Protein AF-A0A9W9DKP2-F1 (afdb_monomer_lite)

Organism: NCBI:txid40482

Secondary structure (DSSP, 8-state):
---------S-S-THHHHHHHHHHHHHHHHHTTS-S---------PPPS-HHHHHHHHHHHHSPP-GGG-SEEEEEEEETTTEEEEEEES-HHHHHHHHHHH-TTS-EEEEEEEEETTHHHHHHHHHHHHHHHSSB---PBPTTS-B-TTEEE--S-HHHHHHHHHHHHHHHHHHHHHHHHHHHHHHHHHHHHTTSTTTTS--------

Foldseek 3Di:
DDDPPPPDDPPDPCVVVLVVVVCVLVVLLVVVPPDDDDDDDDDDDDPDPPPPLVVQLCCLLPDDDDPLQAKWKWWWKDFPDFKIFIATDNDPVVVVVCCVPQAVPGDIGTDDIDIARGRVSLRSNLLSSLCSNFPDQDQDQGPSRDGRSRMTGHDDDPVVVSVVSVVSSVSSRVSSCVSVVVVVVVVVVVVVVVVVVVPPDDDDDDDDD

pLDDT: mean 74.97, std 25.0, range [29.28, 98.44]

Structure (mmCIF, N/CA/C/O backbone):
data_AF-A0A9W9DKP2-F1
#
_entry.id   AF-A0A9W9DKP2-F1
#
loop_
_atom_site.group_PDB
_atom_site.id
_atom_site.type_symbol
_atom_site.label_atom_id
_atom_site.label_alt_id
_atom_site.label_comp_id
_atom_site.label_asym_id
_atom_site.label_entity_id
_atom_site.label_seq_id
_atom_site.pdbx_PDB_ins_code
_atom_site.Cartn_x
_atom_site.Cartn_y
_atom_site.Cartn_z
_atom_site.occupancy
_atom_site.B_iso_or_equiv
_atom_site.auth_seq_id
_atom_site.auth_comp_id
_atom_site.auth_asym_id
_atom_site.auth_atom_id
_atom_site.pdbx_PDB_model_num
ATOM 1 N N . MET A 1 1 ? -18.683 9.069 -10.419 1.00 39.22 1 MET A N 1
ATOM 2 C CA . MET A 1 1 ? -17.492 9.061 -9.538 1.00 39.22 1 MET A CA 1
ATOM 3 C C . MET A 1 1 ? -16.370 9.808 -10.235 1.00 39.22 1 MET A C 1
ATOM 5 O O . MET A 1 1 ? -15.633 9.227 -11.021 1.00 39.22 1 MET A O 1
ATOM 9 N N . THR A 1 2 ? -16.291 11.110 -9.998 1.00 32.59 2 THR A N 1
ATOM 10 C CA . THR A 1 2 ? -15.176 11.971 -10.393 1.00 32.59 2 THR A CA 1
ATOM 11 C C . THR A 1 2 ? -13.981 11.635 -9.501 1.00 32.59 2 THR A C 1
ATOM 13 O O . THR A 1 2 ? -14.022 11.859 -8.296 1.00 32.59 2 THR A O 1
ATOM 16 N N . MET A 1 3 ? -12.932 11.027 -10.062 1.00 33.50 3 MET A N 1
ATOM 17 C CA . MET A 1 3 ? -11.659 10.900 -9.349 1.00 33.50 3 MET A CA 1
ATOM 18 C C . MET A 1 3 ? -11.011 12.283 -9.296 1.00 33.50 3 MET A C 1
ATOM 20 O O . MET A 1 3 ? -10.675 12.840 -10.342 1.00 33.50 3 MET A O 1
ATOM 24 N N . LEU A 1 4 ? -10.849 12.832 -8.090 1.00 33.28 4 LEU A N 1
ATOM 25 C CA . LEU A 1 4 ? -10.026 14.016 -7.863 1.00 33.28 4 LEU A CA 1
ATOM 26 C C . LEU A 1 4 ? -8.603 13.709 -8.356 1.00 33.28 4 LEU A C 1
ATOM 28 O O . LEU A 1 4 ? -7.931 12.817 -7.837 1.00 33.28 4 LEU A O 1
ATOM 32 N N . LYS A 1 5 ? -8.147 14.426 -9.386 1.00 29.28 5 LYS A N 1
ATOM 33 C CA . LYS A 1 5 ? -6.750 14.394 -9.826 1.00 29.28 5 LYS A CA 1
ATOM 34 C C . LYS A 1 5 ? -5.928 15.223 -8.840 1.00 29.28 5 LYS A C 1
ATOM 36 O O . LYS A 1 5 ? -5.832 16.435 -8.988 1.00 29.28 5 LYS A O 1
ATOM 41 N N . ALA A 1 6 ? -5.340 14.577 -7.839 1.00 34.59 6 ALA A N 1
ATOM 42 C CA . ALA A 1 6 ? -4.281 15.191 -7.048 1.00 34.59 6 ALA A CA 1
ATOM 43 C C . ALA A 1 6 ? -2.975 15.137 -7.858 1.00 34.59 6 ALA A C 1
ATOM 45 O O . ALA A 1 6 ? -2.250 14.143 -7.836 1.00 34.59 6 ALA A O 1
ATOM 46 N N . SER A 1 7 ? -2.699 16.191 -8.625 1.00 30.80 7 SER A N 1
ATOM 47 C CA . SER A 1 7 ? -1.369 16.426 -9.188 1.00 30.80 7 SER A CA 1
ATOM 48 C C . SER A 1 7 ? -0.515 17.083 -8.109 1.00 30.80 7 SER A C 1
ATOM 50 O O . SER A 1 7 ? -0.602 18.288 -7.896 1.00 30.80 7 SER A O 1
ATOM 52 N N . ILE A 1 8 ? 0.285 16.292 -7.395 1.00 41.44 8 ILE A N 1
ATOM 53 C CA . ILE A 1 8 ? 1.296 16.828 -6.478 1.00 41.44 8 ILE A CA 1
ATOM 54 C C . ILE A 1 8 ? 2.501 17.240 -7.329 1.00 41.44 8 ILE A C 1
ATOM 56 O O . ILE A 1 8 ? 3.205 16.390 -7.874 1.00 41.44 8 ILE A O 1
ATOM 60 N N . PHE A 1 9 ? 2.714 18.549 -7.470 1.00 32.16 9 PHE A N 1
ATOM 61 C CA . PHE A 1 9 ? 3.951 19.103 -8.014 1.00 32.16 9 PHE A CA 1
ATOM 62 C C . PHE A 1 9 ? 5.085 18.895 -6.997 1.00 32.16 9 PHE A C 1
ATOM 64 O O . PHE A 1 9 ? 4.998 19.337 -5.851 1.00 32.16 9 PHE A O 1
ATOM 71 N N . PHE A 1 10 ? 6.157 18.220 -7.417 1.00 40.62 10 PHE A N 1
ATOM 72 C CA . PHE A 1 10 ? 7.390 18.049 -6.643 1.00 40.62 10 PHE A CA 1
ATOM 73 C C . PHE A 1 10 ? 8.177 19.371 -6.617 1.00 40.62 10 PHE A C 1
ATOM 75 O O . PHE A 1 10 ? 9.111 19.565 -7.387 1.00 40.62 10 PHE A O 1
ATOM 82 N N . GLY A 1 11 ? 7.765 20.300 -5.752 1.00 31.81 11 GLY A N 1
ATOM 83 C CA . GLY A 1 11 ? 8.461 21.571 -5.497 1.00 31.81 11 GLY A CA 1
ATOM 84 C C . GLY A 1 11 ? 8.761 21.837 -4.018 1.00 31.81 11 GLY A C 1
ATOM 85 O O . GLY A 1 11 ? 9.229 22.915 -3.670 1.00 31.81 11 GLY A O 1
ATOM 86 N N . ILE A 1 12 ? 8.490 20.879 -3.127 1.00 35.12 12 ILE A N 1
ATOM 87 C CA . ILE A 1 12 ? 8.739 21.031 -1.690 1.00 35.12 12 ILE A CA 1
ATOM 88 C C . ILE A 1 12 ? 10.140 20.497 -1.383 1.00 35.12 12 ILE A C 1
ATOM 90 O O . ILE A 1 12 ? 10.454 19.353 -1.712 1.00 35.12 12 ILE A O 1
ATOM 94 N N . ARG A 1 13 ? 10.984 21.312 -0.732 1.00 36.78 13 ARG A N 1
ATOM 95 C CA . ARG A 1 13 ? 12.251 20.873 -0.122 1.00 36.78 13 ARG A CA 1
ATOM 96 C C . ARG A 1 13 ? 11.954 19.731 0.860 1.00 36.78 13 ARG A C 1
ATOM 98 O O . ARG A 1 13 ? 11.570 19.963 1.999 1.00 36.78 13 ARG A O 1
ATOM 105 N N . VAL A 1 14 ? 12.153 18.494 0.410 1.00 44.62 14 VAL A N 1
ATOM 106 C CA . VAL A 1 14 ? 11.835 17.257 1.149 1.00 44.62 14 VAL A CA 1
ATOM 107 C C . VAL A 1 14 ? 12.709 17.088 2.410 1.00 44.62 14 VAL A C 1
ATOM 109 O O . VAL A 1 14 ? 12.380 16.319 3.307 1.00 44.62 14 VAL A O 1
ATOM 112 N N . ASN A 1 15 ? 13.795 17.858 2.540 1.00 36.78 15 ASN A N 1
ATOM 113 C CA . ASN A 1 15 ? 14.775 17.686 3.614 1.00 36.78 15 ASN A CA 1
ATOM 114 C C . ASN A 1 15 ? 14.274 18.047 5.028 1.00 36.78 15 ASN A C 1
ATOM 116 O O . ASN A 1 15 ? 14.816 17.498 5.980 1.00 36.78 15 ASN A O 1
ATOM 120 N N . SER A 1 16 ? 13.247 18.893 5.211 1.00 36.78 16 SER A N 1
ATOM 121 C CA . SER A 1 16 ? 12.759 19.229 6.569 1.00 36.78 16 SER A CA 1
ATOM 122 C C . SER A 1 16 ? 11.639 18.318 7.093 1.00 36.78 16 SER A C 1
ATOM 124 O O . SER A 1 16 ? 11.377 18.319 8.291 1.00 36.78 16 SER A O 1
ATOM 126 N N . MET A 1 17 ? 11.009 17.501 6.235 1.00 35.53 17 MET A N 1
ATOM 127 C CA . MET A 1 17 ? 9.952 16.551 6.636 1.00 35.53 17 MET A CA 1
ATOM 128 C C . MET A 1 17 ? 10.431 15.097 6.753 1.00 35.53 17 MET A C 1
ATOM 130 O O . MET A 1 17 ? 9.738 14.269 7.343 1.00 35.53 17 MET A O 1
ATOM 134 N N . LEU A 1 18 ? 11.622 14.771 6.241 1.00 40.97 18 LEU A N 1
ATOM 135 C CA . LEU A 1 18 ? 12.182 13.417 6.327 1.00 40.97 18 LEU A CA 1
ATOM 136 C C . LEU A 1 18 ? 12.790 13.093 7.694 1.00 40.97 18 LEU A C 1
ATOM 138 O O . LEU A 1 18 ? 12.712 11.940 8.103 1.00 40.97 18 LEU A O 1
ATOM 142 N N . ALA A 1 19 ? 13.343 14.073 8.418 1.00 38.34 19 ALA A N 1
ATOM 143 C CA . ALA A 1 19 ? 13.879 13.832 9.761 1.00 38.34 19 ALA A CA 1
ATOM 144 C C . ALA A 1 19 ? 12.776 13.396 10.751 1.00 38.34 19 ALA A C 1
ATOM 146 O O . ALA A 1 19 ? 12.931 12.333 11.348 1.00 38.34 19 ALA A O 1
ATOM 147 N N . PRO A 1 20 ? 11.604 14.067 10.820 1.00 41.62 20 PRO A N 1
ATOM 148 C CA . PRO A 1 20 ? 10.503 13.608 11.657 1.00 41.62 20 PRO A CA 1
ATOM 149 C C . PRO A 1 20 ? 9.918 12.271 11.217 1.00 41.62 20 PRO A C 1
ATOM 151 O O . PRO A 1 20 ? 9.491 11.532 12.077 1.00 41.62 20 PRO A O 1
ATOM 154 N N . LEU A 1 21 ? 9.881 11.921 9.924 1.00 42.66 21 LEU A N 1
ATOM 155 C CA . LEU A 1 21 ? 9.337 10.629 9.470 1.00 42.66 21 LEU A CA 1
ATOM 156 C C . LEU A 1 21 ? 10.315 9.466 9.650 1.00 42.66 21 LEU A C 1
ATOM 158 O O . LEU A 1 21 ? 9.875 8.347 9.904 1.00 42.66 21 LEU A O 1
ATOM 162 N N . ASN A 1 22 ? 11.620 9.719 9.552 1.00 49.84 22 ASN A N 1
ATOM 163 C CA . ASN A 1 22 ? 12.641 8.737 9.884 1.00 49.84 22 ASN A CA 1
ATOM 164 C C . ASN A 1 22 ? 12.663 8.500 11.396 1.00 49.84 22 ASN A C 1
ATOM 166 O O . ASN A 1 22 ? 12.595 7.351 11.819 1.00 49.84 22 ASN A O 1
ATOM 170 N N . ASP A 1 23 ? 12.622 9.570 12.195 1.00 49.19 23 ASP A N 1
ATOM 171 C CA . ASP A 1 23 ? 12.462 9.471 13.642 1.00 49.19 23 ASP A CA 1
ATOM 172 C C . ASP A 1 23 ? 11.092 8.928 14.020 1.00 49.19 23 ASP A C 1
ATOM 174 O O . ASP A 1 23 ? 11.029 8.180 14.964 1.00 49.19 23 ASP A O 1
ATOM 178 N N . TYR A 1 24 ? 10.007 9.179 13.289 1.00 48.03 24 TYR A N 1
ATOM 179 C CA . TYR A 1 24 ? 8.671 8.648 13.588 1.00 48.03 24 TYR A CA 1
ATOM 180 C C . TYR A 1 24 ? 8.501 7.200 13.136 1.00 48.03 24 TYR A C 1
ATOM 182 O O . TYR A 1 24 ? 7.820 6.450 13.814 1.00 48.03 24 TYR A O 1
ATOM 190 N N . CYS A 1 25 ? 9.142 6.748 12.056 1.00 47.09 25 CYS A N 1
ATOM 191 C CA . CYS A 1 25 ? 9.196 5.323 11.726 1.00 47.09 25 CYS A CA 1
ATOM 192 C C . CYS A 1 25 ? 10.119 4.590 12.701 1.00 47.09 25 CYS A C 1
ATOM 194 O O . CYS A 1 25 ? 9.723 3.564 13.236 1.00 47.09 25 CYS A O 1
ATOM 196 N N . HIS A 1 26 ? 11.304 5.129 13.010 1.00 51.62 26 HIS A N 1
ATOM 197 C CA . HIS A 1 26 ? 12.176 4.568 14.046 1.00 51.62 26 HIS A CA 1
ATOM 198 C C . HIS A 1 26 ? 11.552 4.645 15.443 1.00 51.62 26 HIS A C 1
ATOM 200 O O . HIS A 1 26 ? 11.755 3.731 16.238 1.00 51.62 26 HIS A O 1
ATOM 206 N N . HIS A 1 27 ? 10.791 5.695 15.747 1.00 52.69 27 HIS A N 1
ATOM 207 C CA . HIS A 1 27 ? 10.104 5.883 17.014 1.00 52.69 27 HIS A CA 1
ATOM 208 C C . HIS A 1 27 ? 8.876 4.997 17.044 1.00 52.69 27 HIS A C 1
ATOM 210 O O . HIS A 1 27 ? 8.885 4.152 17.894 1.00 52.69 27 HIS A O 1
ATOM 216 N N . LEU A 1 28 ? 7.928 4.990 16.103 1.00 46.69 28 LEU A N 1
ATOM 217 C CA . LEU A 1 28 ? 6.816 4.018 16.087 1.00 46.69 28 LEU A CA 1
ATOM 218 C C . LEU A 1 28 ? 7.280 2.552 16.113 1.00 46.69 28 LEU A C 1
ATOM 220 O O . LEU A 1 28 ? 6.686 1.739 16.827 1.00 46.69 28 LEU A O 1
ATOM 224 N N . LEU A 1 29 ? 8.371 2.217 15.413 1.00 47.44 29 LEU A N 1
ATOM 225 C CA . LEU A 1 29 ? 9.026 0.918 15.572 1.00 47.44 29 LEU A CA 1
ATOM 226 C C . LEU A 1 29 ? 9.484 0.729 17.028 1.00 47.44 29 LEU A C 1
ATOM 228 O O . LEU A 1 29 ? 9.192 -0.301 17.617 1.00 47.44 29 LEU A O 1
ATOM 232 N N . LYS A 1 30 ? 10.107 1.720 17.669 1.00 41.75 30 LYS A N 1
ATOM 233 C CA . LYS A 1 30 ? 10.504 1.675 19.091 1.00 41.75 30 LYS A CA 1
ATOM 234 C C . LYS A 1 30 ? 9.367 1.841 20.127 1.00 41.75 30 LYS A C 1
ATOM 236 O O . LYS A 1 30 ? 9.485 1.271 21.197 1.00 41.75 30 LYS A O 1
ATOM 241 N N . THR A 1 31 ? 8.290 2.587 19.884 1.00 38.53 31 THR A N 1
ATOM 242 C CA . THR A 1 31 ? 7.255 2.976 20.867 1.00 38.53 31 THR A CA 1
ATOM 243 C C . THR A 1 31 ? 6.141 1.939 20.945 1.00 38.53 31 THR A C 1
ATOM 245 O O . THR A 1 31 ? 5.483 1.828 21.975 1.00 38.53 31 THR A O 1
ATOM 248 N N . SER A 1 32 ? 5.992 1.089 19.920 1.00 38.19 32 SER A N 1
ATOM 249 C CA . SER A 1 32 ? 5.212 -0.156 20.027 1.00 38.19 32 SER A CA 1
ATOM 250 C C . SER A 1 32 ? 5.760 -1.130 21.092 1.00 38.19 32 SER A C 1
ATOM 252 O O . SER A 1 32 ? 5.096 -2.109 21.421 1.00 38.19 32 SER A O 1
ATOM 254 N N . LEU A 1 33 ? 6.933 -0.844 21.682 1.00 45.06 33 LEU A N 1
ATOM 255 C CA . LEU A 1 33 ? 7.561 -1.608 22.767 1.00 45.06 33 LEU A CA 1
ATOM 256 C C . LEU A 1 33 ? 7.207 -1.125 24.182 1.00 45.06 33 LEU A C 1
ATOM 258 O O . LEU A 1 33 ? 7.757 -1.657 25.141 1.00 45.06 33 LEU A O 1
ATOM 262 N N . SER A 1 34 ? 6.344 -0.118 24.355 1.00 38.09 34 SER A N 1
ATOM 263 C CA . SER A 1 34 ? 6.199 0.546 25.666 1.00 38.09 34 SER A CA 1
ATOM 264 C C . SER A 1 34 ? 4.794 0.524 26.264 1.00 38.09 34 SER A C 1
ATOM 266 O O . SER A 1 34 ? 4.548 1.214 27.249 1.00 38.09 34 SER A O 1
ATOM 268 N N . THR A 1 35 ? 3.855 -0.255 25.726 1.00 39.25 35 THR A N 1
ATOM 269 C CA . THR A 1 35 ? 2.480 -0.272 26.252 1.00 39.25 35 THR A CA 1
ATOM 270 C C . THR A 1 35 ? 2.007 -1.673 26.599 1.00 39.25 35 THR A C 1
ATOM 272 O O . THR A 1 35 ? 1.037 -2.162 26.034 1.00 39.25 35 THR A O 1
ATOM 275 N N . THR A 1 36 ? 2.655 -2.329 27.564 1.00 38.38 36 THR A N 1
ATOM 276 C CA . THR A 1 36 ? 1.974 -3.321 28.413 1.00 38.38 36 THR A CA 1
ATOM 277 C C . THR A 1 36 ? 2.654 -3.409 29.787 1.00 38.38 36 THR A C 1
ATOM 279 O O . THR A 1 36 ? 3.815 -3.785 29.891 1.00 38.38 36 THR A O 1
ATOM 282 N N . THR A 1 37 ? 1.874 -3.060 30.819 1.00 38.62 37 THR A N 1
ATOM 283 C CA . THR A 1 37 ? 1.965 -3.444 32.245 1.00 38.62 37 THR A CA 1
ATOM 284 C C . THR A 1 37 ? 3.165 -3.004 33.095 1.00 38.62 37 THR A C 1
ATOM 286 O O . THR A 1 37 ? 4.264 -3.537 32.988 1.00 38.62 37 THR A O 1
ATOM 289 N N . LEU A 1 38 ? 2.876 -2.143 34.085 1.00 46.09 38 LEU A N 1
ATOM 290 C CA . LEU A 1 38 ? 3.536 -2.188 35.392 1.00 46.09 38 LEU A CA 1
ATOM 291 C C . LEU A 1 38 ? 3.397 -3.610 35.965 1.00 46.09 38 LEU A C 1
ATOM 293 O O . LEU A 1 38 ? 2.309 -4.001 36.379 1.00 46.09 38 LEU A O 1
ATOM 297 N N . SER A 1 39 ? 4.485 -4.371 36.010 1.00 42.88 39 SER A N 1
ATOM 298 C CA . SER A 1 39 ? 4.674 -5.440 36.991 1.00 42.88 39 SER A CA 1
ATOM 299 C C . SER A 1 39 ? 6.164 -5.747 37.104 1.00 42.88 39 SER A C 1
ATOM 301 O O . SER A 1 39 ? 6.854 -5.980 36.115 1.00 42.88 39 SER A O 1
ATOM 303 N N . SER A 1 40 ? 6.669 -5.648 38.324 1.00 50.75 40 SER A N 1
ATOM 304 C CA . SER A 1 40 ? 8.067 -5.773 38.712 1.00 50.75 40 SER A CA 1
ATOM 305 C C . SER A 1 40 ? 8.584 -7.206 38.557 1.00 50.75 40 SER A C 1
ATOM 307 O O . SER A 1 40 ? 8.195 -8.069 39.337 1.00 50.75 40 SER A O 1
ATOM 309 N N . ASN A 1 41 ? 9.494 -7.435 37.605 1.00 54.69 41 ASN A N 1
ATOM 310 C CA . ASN A 1 41 ? 10.541 -8.465 37.675 1.00 54.69 41 ASN A CA 1
ATOM 311 C C . ASN A 1 41 ? 11.651 -8.178 36.636 1.00 54.69 41 ASN A C 1
ATOM 313 O O . ASN A 1 41 ? 11.343 -8.063 35.449 1.00 54.69 41 ASN A O 1
ATOM 317 N N . PRO A 1 42 ? 12.937 -8.071 37.030 1.00 51.00 42 PRO A N 1
ATOM 318 C CA . PRO A 1 42 ? 14.041 -7.856 36.105 1.00 51.00 42 PRO A CA 1
ATOM 319 C C . PRO A 1 42 ? 14.604 -9.204 35.638 1.00 51.00 42 PRO A C 1
ATOM 321 O O . PRO A 1 42 ? 15.630 -9.674 36.120 1.00 51.00 42 PRO A O 1
ATOM 324 N N . SER A 1 43 ? 13.932 -9.837 34.681 1.00 45.88 43 SER A N 1
ATOM 325 C CA . SER A 1 43 ? 14.558 -10.848 33.826 1.00 45.88 43 SER A CA 1
ATOM 326 C C . SER A 1 43 ? 14.945 -10.188 32.506 1.00 45.88 43 SER A C 1
ATOM 328 O O . SER A 1 43 ? 14.118 -9.541 31.869 1.00 45.88 43 SER A O 1
ATOM 330 N N . SER A 1 44 ? 16.223 -10.322 32.158 1.00 48.34 44 SER A N 1
ATOM 331 C CA . SER A 1 44 ? 16.942 -9.744 31.021 1.00 48.34 44 SER A CA 1
ATOM 332 C C . SER A 1 44 ? 16.088 -9.464 29.773 1.00 48.34 44 SER A C 1
ATOM 334 O O . SER A 1 44 ? 15.368 -10.355 29.319 1.00 48.34 44 SER A O 1
ATOM 336 N N . PRO A 1 45 ? 16.204 -8.273 29.153 1.00 45.56 45 PRO A N 1
ATOM 337 C CA . PRO A 1 45 ? 15.433 -7.948 27.965 1.00 45.56 45 PRO A CA 1
ATOM 338 C C . PRO A 1 45 ? 15.968 -8.747 26.773 1.00 45.56 45 PRO A C 1
ATOM 340 O O . PRO A 1 45 ? 16.977 -8.393 26.163 1.00 45.56 45 PRO A O 1
ATOM 343 N N . SER A 1 46 ? 15.276 -9.830 26.417 1.00 50.00 46 SER A N 1
ATOM 344 C CA . SER A 1 46 ? 15.392 -10.420 25.087 1.00 50.00 46 SER A CA 1
ATOM 345 C C . SER A 1 46 ? 15.071 -9.331 24.067 1.00 50.00 46 SER A C 1
ATOM 347 O O . SER A 1 46 ? 13.989 -8.739 24.112 1.00 50.00 46 SER A O 1
ATOM 349 N N . SER A 1 47 ? 16.021 -9.029 23.184 1.00 47.44 47 SER A N 1
ATOM 350 C CA . SER A 1 47 ? 15.864 -8.018 22.141 1.00 47.44 47 SER A CA 1
ATOM 351 C C . SER A 1 47 ? 14.558 -8.251 21.372 1.00 47.44 47 SER A C 1
ATOM 353 O O . SER A 1 47 ? 14.245 -9.398 21.040 1.00 47.44 47 SER A O 1
ATOM 355 N N . PRO A 1 48 ? 13.774 -7.200 21.091 1.00 46.56 48 PRO A N 1
ATOM 356 C CA . PRO A 1 48 ? 12.456 -7.381 20.515 1.00 46.56 48 PRO A CA 1
ATOM 357 C C . PRO A 1 48 ? 12.525 -7.936 19.081 1.00 46.56 48 PRO A C 1
ATOM 359 O O . PRO A 1 48 ? 13.560 -7.796 18.424 1.00 46.56 48 PRO A O 1
ATOM 362 N N . PRO A 1 49 ? 11.423 -8.502 18.546 1.00 46.19 49 PRO A N 1
ATOM 363 C CA . PRO A 1 49 ? 11.359 -9.234 17.266 1.00 46.19 49 PRO A CA 1
ATOM 364 C C . PRO A 1 49 ? 11.619 -8.407 15.982 1.00 46.19 49 PRO A C 1
ATOM 366 O O . PRO A 1 49 ? 11.185 -8.778 14.893 1.00 46.19 49 PRO A O 1
ATOM 369 N N . GLN A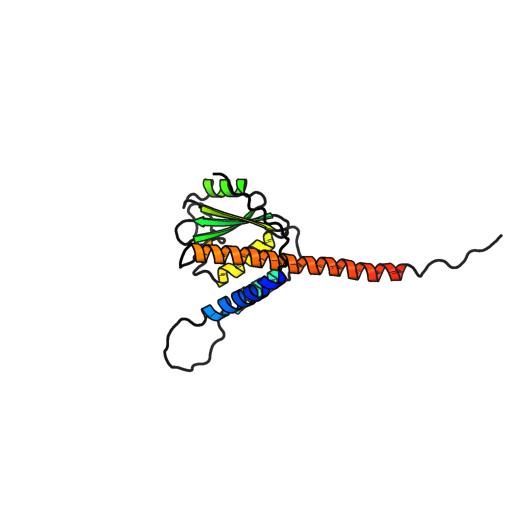 1 50 ? 12.312 -7.271 16.072 1.00 55.09 50 GLN A N 1
ATOM 370 C CA . GLN A 1 50 ? 12.439 -6.253 15.024 1.00 55.09 50 GLN A CA 1
ATOM 371 C C . GLN A 1 50 ? 13.492 -6.548 13.944 1.00 55.09 50 GLN A C 1
ATOM 373 O O . GLN A 1 50 ? 13.630 -5.768 13.001 1.00 55.09 50 GLN A O 1
ATOM 378 N N . SER A 1 51 ? 14.228 -7.661 14.023 1.00 68.44 51 SER A N 1
ATOM 379 C CA . SER A 1 51 ? 15.342 -7.917 13.100 1.00 68.44 51 SER A CA 1
ATOM 380 C C . SER A 1 51 ? 14.883 -8.198 11.662 1.00 68.44 51 SER A C 1
ATOM 382 O O . SER A 1 51 ? 15.458 -7.656 10.721 1.00 68.44 51 SER A O 1
ATOM 384 N N . HIS A 1 52 ? 13.823 -8.982 11.448 1.00 82.94 52 HIS A N 1
ATOM 385 C CA . HIS A 1 52 ? 13.523 -9.495 10.105 1.00 82.94 52 HIS A CA 1
ATOM 386 C C . HIS A 1 52 ? 12.926 -8.451 9.141 1.00 82.94 52 HIS A C 1
ATOM 388 O O . HIS A 1 52 ? 13.301 -8.411 7.970 1.00 82.94 52 HIS A O 1
ATOM 394 N N . LEU A 1 53 ? 12.028 -7.571 9.601 1.00 85.88 53 LEU A N 1
ATOM 395 C CA . LEU A 1 53 ? 11.445 -6.535 8.730 1.00 85.88 53 LEU A CA 1
ATOM 396 C C . LEU A 1 53 ? 12.482 -5.478 8.336 1.00 85.88 53 LEU A C 1
ATOM 398 O O . LEU A 1 53 ? 12.528 -5.063 7.178 1.00 85.88 53 LEU A O 1
ATOM 402 N N . TRP A 1 54 ? 13.359 -5.097 9.266 1.00 78.88 54 TRP A N 1
ATOM 403 C CA . TRP A 1 54 ? 14.458 -4.177 8.984 1.00 78.88 54 TRP A CA 1
ATOM 404 C C . TRP A 1 54 ? 15.500 -4.787 8.037 1.00 78.88 54 TRP A C 1
ATOM 406 O O . TRP A 1 54 ? 15.988 -4.115 7.124 1.00 78.88 54 TRP A O 1
ATOM 416 N N . LEU A 1 55 ? 15.815 -6.077 8.200 1.00 82.06 55 LEU A N 1
ATOM 417 C CA . LEU A 1 55 ? 16.652 -6.810 7.249 1.00 82.06 55 LEU A CA 1
ATOM 418 C C . LEU A 1 55 ? 16.002 -6.833 5.859 1.00 82.06 55 LEU A C 1
ATOM 420 O O . LEU A 1 55 ? 16.651 -6.461 4.882 1.00 82.06 55 LEU A O 1
ATOM 424 N N . ASN A 1 56 ? 14.707 -7.153 5.768 1.00 88.31 56 ASN A N 1
ATOM 425 C CA . ASN A 1 56 ? 13.963 -7.128 4.506 1.00 88.31 56 ASN A CA 1
ATOM 426 C C . ASN A 1 56 ? 13.987 -5.750 3.844 1.00 88.31 56 ASN A C 1
ATOM 428 O O . ASN A 1 56 ? 14.216 -5.656 2.638 1.00 88.31 56 ASN A O 1
ATOM 432 N N . TRP A 1 57 ? 13.786 -4.681 4.618 1.00 91.62 57 TRP A N 1
ATOM 433 C CA . TRP A 1 57 ? 13.875 -3.312 4.121 1.00 91.62 57 TRP A CA 1
ATOM 434 C C . TRP A 1 57 ? 15.241 -3.039 3.488 1.00 91.62 57 TRP A C 1
ATOM 436 O O . TRP A 1 57 ? 15.315 -2.632 2.328 1.00 91.62 57 TRP A O 1
ATOM 446 N N . ASN A 1 58 ? 16.324 -3.321 4.219 1.00 90.38 58 ASN A N 1
ATOM 447 C CA . ASN A 1 58 ? 17.687 -3.076 3.751 1.00 90.38 58 ASN A CA 1
ATOM 448 C C . ASN A 1 58 ? 18.039 -3.900 2.510 1.00 90.38 58 ASN A C 1
ATOM 450 O O . ASN A 1 58 ? 18.650 -3.376 1.579 1.00 90.38 58 ASN A O 1
ATOM 454 N N . VAL A 1 59 ? 17.612 -5.163 2.461 1.00 91.69 59 VAL A N 1
ATOM 455 C CA . VAL A 1 59 ? 17.787 -6.017 1.282 1.00 91.69 59 VAL A CA 1
ATOM 456 C C . VAL A 1 59 ? 17.060 -5.420 0.076 1.00 91.69 59 VAL A C 1
ATOM 458 O O . VAL A 1 59 ? 17.639 -5.307 -1.005 1.00 91.69 59 VAL A O 1
ATOM 461 N N . ILE A 1 60 ? 15.807 -4.989 0.245 1.00 92.44 60 ILE A N 1
ATOM 462 C CA . ILE A 1 60 ? 15.009 -4.444 -0.857 1.00 92.44 60 ILE A CA 1
ATOM 463 C C . ILE A 1 60 ? 15.554 -3.092 -1.324 1.00 92.44 60 ILE A C 1
ATOM 465 O O . ILE A 1 60 ? 15.662 -2.890 -2.528 1.00 92.44 60 ILE A O 1
ATOM 469 N N . ILE A 1 61 ? 15.896 -2.160 -0.430 1.00 93.12 61 ILE A N 1
ATOM 470 C CA . ILE A 1 61 ? 16.329 -0.810 -0.831 1.00 93.12 61 ILE A CA 1
ATOM 471 C C . ILE A 1 61 ? 17.723 -0.812 -1.475 1.00 93.12 61 ILE A C 1
ATOM 473 O O . ILE A 1 61 ? 17.976 -0.018 -2.376 1.00 93.12 61 ILE A O 1
ATOM 477 N N . ARG A 1 62 ? 18.617 -1.726 -1.074 1.00 91.88 62 ARG A N 1
ATOM 478 C CA . ARG A 1 62 ? 19.996 -1.786 -1.593 1.00 91.88 62 ARG A CA 1
ATOM 479 C C . ARG A 1 62 ? 20.145 -2.601 -2.874 1.00 91.88 62 ARG A C 1
ATOM 481 O O . ARG A 1 62 ? 21.137 -2.438 -3.575 1.00 91.88 62 ARG A O 1
ATOM 488 N N . ARG A 1 63 ? 19.181 -3.468 -3.205 1.00 92.62 63 ARG A N 1
ATOM 489 C CA . ARG A 1 63 ? 19.226 -4.279 -4.433 1.00 92.62 63 ARG A CA 1
ATOM 490 C C . ARG A 1 63 ? 19.387 -3.377 -5.675 1.00 92.62 63 ARG A C 1
ATOM 492 O O . ARG A 1 63 ? 18.711 -2.348 -5.740 1.00 92.62 63 ARG A O 1
ATOM 499 N N . PRO A 1 64 ? 20.165 -3.753 -6.702 1.00 93.19 64 PRO A N 1
ATOM 500 C CA . PRO A 1 64 ? 20.166 -3.040 -7.981 1.00 93.19 64 PRO A CA 1
ATOM 501 C C . PRO A 1 64 ? 18.759 -2.929 -8.581 1.00 93.19 64 PRO A C 1
ATOM 503 O O . PRO A 1 64 ? 17.906 -3.793 -8.337 1.00 93.19 64 PRO A O 1
ATOM 506 N N . LEU A 1 65 ? 18.489 -1.857 -9.331 1.00 92.38 65 LEU A N 1
ATOM 507 C CA . LEU A 1 65 ? 17.230 -1.723 -10.067 1.00 92.38 65 LEU A CA 1
ATOM 508 C C . LEU A 1 65 ? 17.127 -2.813 -11.135 1.00 92.38 65 LEU A C 1
ATOM 510 O O . LEU A 1 65 ? 18.118 -3.232 -11.722 1.00 92.38 65 LEU A O 1
ATOM 514 N N . SER A 1 66 ? 15.905 -3.277 -11.370 1.00 92.88 66 SER A N 1
ATOM 515 C CA . SER A 1 66 ? 15.586 -4.244 -12.422 1.00 92.88 66 SER A CA 1
ATOM 516 C C . SER A 1 66 ? 14.508 -3.679 -13.339 1.00 92.88 66 SER A C 1
ATOM 518 O O . SER A 1 66 ? 13.794 -2.758 -12.945 1.00 92.88 66 SER A O 1
ATOM 520 N N . SER A 1 67 ? 14.318 -4.267 -14.521 1.00 91.75 67 SER A N 1
ATOM 521 C CA . SER A 1 67 ? 13.232 -3.890 -15.444 1.00 91.75 67 SER A CA 1
ATOM 522 C C . SER A 1 67 ? 11.837 -3.958 -14.802 1.00 91.75 67 SER A C 1
ATOM 524 O O . SER A 1 67 ? 10.937 -3.207 -15.173 1.00 91.75 67 SER A O 1
ATOM 526 N N . ALA A 1 68 ? 11.657 -4.809 -13.785 1.00 91.94 68 ALA A N 1
ATOM 527 C CA . ALA A 1 68 ? 10.423 -4.899 -13.008 1.00 91.94 68 ALA A CA 1
ATOM 528 C C . ALA A 1 68 ? 10.141 -3.652 -12.145 1.00 91.94 68 ALA A C 1
ATOM 530 O O . ALA A 1 68 ? 8.989 -3.411 -11.784 1.00 91.94 68 ALA A O 1
ATOM 531 N N . ASP A 1 69 ? 11.164 -2.856 -11.823 1.00 94.31 69 ASP A N 1
ATOM 532 C CA . ASP A 1 69 ? 11.079 -1.661 -10.976 1.00 94.31 69 ASP A CA 1
ATOM 533 C C . ASP A 1 69 ? 10.732 -0.394 -11.772 1.00 94.31 69 ASP A C 1
ATOM 535 O O . ASP A 1 69 ? 11.100 0.7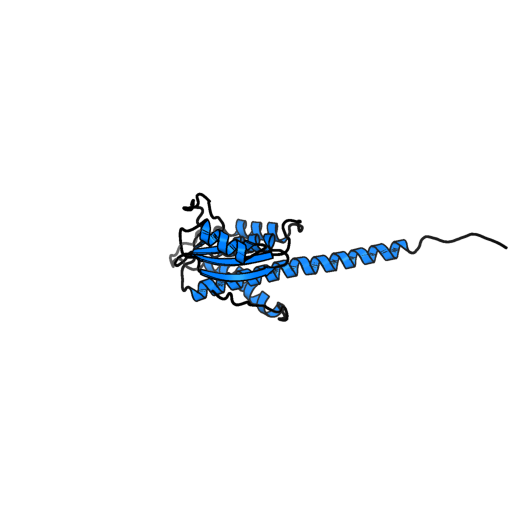00 -11.370 1.00 94.31 69 ASP A O 1
ATOM 539 N N . GLY A 1 70 ? 10.026 -0.531 -12.897 1.00 94.81 70 GLY A N 1
ATOM 540 C CA . GLY A 1 70 ? 9.612 0.596 -13.727 1.00 94.81 70 GLY A CA 1
ATOM 541 C C . GLY A 1 70 ? 8.531 1.489 -13.103 1.00 94.81 70 GLY A C 1
ATOM 542 O O . GLY A 1 70 ? 7.985 1.230 -12.022 1.00 94.81 70 GLY A O 1
ATOM 543 N N . SER A 1 71 ? 8.188 2.549 -13.840 1.00 97.56 71 SER A N 1
ATOM 544 C CA . SER A 1 71 ? 7.230 3.552 -13.374 1.00 97.56 71 SER A CA 1
ATOM 545 C C . SER A 1 71 ? 5.804 3.014 -13.259 1.00 97.56 71 SER A C 1
ATOM 547 O O . SER A 1 71 ? 5.369 2.130 -13.998 1.00 97.56 71 SER A O 1
ATOM 549 N N . GLY A 1 72 ? 5.036 3.595 -12.344 1.00 97.62 72 GLY A N 1
ATOM 550 C CA . GLY A 1 72 ? 3.644 3.226 -12.137 1.00 97.62 72 GLY A CA 1
ATOM 551 C C . GLY A 1 72 ? 3.010 3.991 -10.987 1.00 97.62 72 GLY A C 1
ATOM 552 O O . GLY A 1 72 ? 3.489 5.048 -10.582 1.00 97.62 72 GLY A O 1
ATOM 553 N N . TRP A 1 73 ? 1.912 3.446 -10.480 1.00 98.44 73 TRP A N 1
ATOM 554 C CA . TRP A 1 73 ? 1.117 4.020 -9.404 1.00 98.44 73 TRP A CA 1
ATOM 555 C C . TRP A 1 73 ? 1.078 3.076 -8.211 1.00 98.44 73 TRP A C 1
ATOM 557 O O . TRP A 1 73 ? 0.832 1.883 -8.396 1.00 98.44 73 TRP A O 1
ATOM 567 N N . ILE A 1 74 ? 1.241 3.620 -7.008 1.00 98.44 74 ILE A N 1
ATOM 568 C CA . ILE A 1 74 ? 0.852 2.976 -5.753 1.00 98.44 74 ILE A CA 1
ATOM 569 C C . ILE A 1 74 ? -0.548 3.457 -5.418 1.00 98.44 74 ILE A C 1
ATOM 571 O O . ILE A 1 74 ? -0.763 4.656 -5.293 1.00 98.44 74 ILE A O 1
ATOM 575 N N . TYR A 1 75 ? -1.506 2.549 -5.299 1.00 98.25 75 TYR A N 1
ATOM 576 C CA . TYR A 1 75 ? -2.873 2.888 -4.927 1.00 98.25 75 TYR A CA 1
ATOM 577 C C . TYR A 1 75 ? -3.215 2.317 -3.562 1.00 98.25 75 TYR A C 1
ATOM 579 O O . TYR A 1 75 ? -2.680 1.284 -3.151 1.00 98.25 75 TYR A O 1
ATOM 587 N N . VAL A 1 76 ? -4.161 2.972 -2.899 1.00 98.25 76 VAL A N 1
ATOM 588 C CA . VAL A 1 76 ? -4.725 2.512 -1.639 1.00 98.25 76 VAL A CA 1
ATOM 589 C C . VAL A 1 76 ? -6.241 2.658 -1.648 1.00 98.25 76 VAL A C 1
ATOM 591 O O . VAL A 1 76 ? -6.800 3.665 -2.093 1.00 98.25 76 VAL A O 1
ATOM 594 N N . PHE A 1 77 ? -6.915 1.625 -1.159 1.00 97.25 77 PHE A N 1
ATOM 595 C CA . PHE A 1 77 ? -8.342 1.656 -0.874 1.00 97.25 77 PHE A CA 1
ATOM 596 C C . PHE A 1 77 ? -8.623 0.946 0.446 1.00 97.25 77 PHE A C 1
ATOM 598 O O . PHE A 1 77 ? -7.830 0.113 0.890 1.00 97.25 77 PHE A O 1
ATOM 605 N N . ARG A 1 78 ? -9.776 1.236 1.046 1.00 95.75 78 ARG A N 1
ATOM 606 C CA . ARG A 1 78 ? -10.285 0.474 2.189 1.00 95.75 78 ARG A CA 1
ATOM 607 C C . ARG A 1 78 ? -11.462 -0.407 1.808 1.00 95.75 78 ARG A C 1
ATOM 609 O O . ARG A 1 78 ? -12.264 -0.051 0.94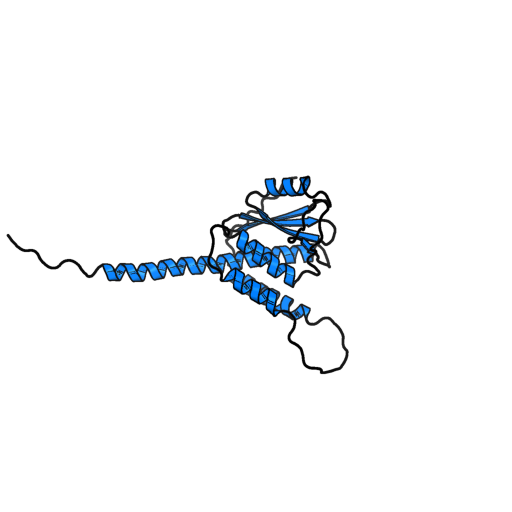3 1.00 95.75 78 ARG A O 1
ATOM 616 N N . GLU A 1 79 ? -11.555 -1.544 2.477 1.00 92.38 79 GLU A N 1
ATOM 617 C CA . GLU A 1 79 ? -12.692 -2.454 2.437 1.00 92.38 79 GLU A CA 1
ATOM 618 C C . GLU A 1 79 ? -13.189 -2.681 3.878 1.00 92.38 79 GLU A C 1
ATOM 620 O O . GLU A 1 79 ? -12.427 -2.985 4.795 1.00 92.38 79 GLU A O 1
ATOM 625 N N . GLY A 1 80 ? -14.478 -2.455 4.122 1.00 89.19 80 GLY A N 1
ATOM 626 C CA . GLY A 1 80 ? -15.023 -2.500 5.482 1.00 89.19 80 GLY A CA 1
ATOM 627 C C . GLY A 1 80 ? -14.471 -1.404 6.409 1.00 89.19 80 GLY A C 1
ATOM 628 O O . GLY A 1 80 ? -14.206 -0.271 5.990 1.00 89.19 80 GLY A O 1
ATOM 629 N N . ARG A 1 81 ? -14.381 -1.720 7.709 1.00 88.62 81 ARG A N 1
ATOM 630 C CA . ARG A 1 81 ? -14.074 -0.732 8.759 1.00 88.62 81 ARG A CA 1
ATOM 631 C C . ARG A 1 81 ? -12.577 -0.537 9.005 1.00 88.62 81 ARG A C 1
ATOM 633 O O . ARG A 1 81 ? -12.178 0.583 9.295 1.00 88.62 81 ARG A O 1
ATOM 640 N N . PHE A 1 82 ? -11.788 -1.602 8.886 1.00 93.81 82 PHE A N 1
ATOM 641 C CA . PHE A 1 82 ? -10.410 -1.649 9.390 1.00 93.81 82 PHE A CA 1
ATOM 642 C C . PHE A 1 82 ? -9.409 -2.267 8.411 1.00 93.81 82 PHE A C 1
ATOM 644 O O . PHE A 1 82 ? -8.241 -2.409 8.756 1.00 93.81 82 PHE A O 1
ATOM 651 N N . VAL A 1 83 ? -9.847 -2.667 7.213 1.00 96.06 83 VAL A N 1
ATOM 652 C CA . VAL A 1 83 ? -8.983 -3.348 6.248 1.00 96.06 83 VAL A CA 1
ATOM 653 C C . VAL A 1 83 ? -8.613 -2.390 5.132 1.00 96.06 83 VAL A C 1
ATOM 655 O O . VAL A 1 83 ? -9.464 -1.868 4.410 1.00 96.06 83 VAL A O 1
ATOM 658 N N . TYR A 1 84 ? -7.315 -2.194 4.977 1.00 97.38 84 TYR A N 1
ATOM 659 C CA . TYR A 1 84 ? -6.726 -1.362 3.950 1.00 97.38 84 TYR A CA 1
ATOM 660 C C . TYR A 1 84 ? -5.937 -2.235 2.999 1.00 97.38 84 TYR A C 1
ATOM 662 O O . TYR A 1 84 ? -5.252 -3.177 3.399 1.00 97.38 84 TYR A O 1
ATOM 670 N N . LYS A 1 85 ? -6.030 -1.916 1.716 1.00 96.75 85 LYS A N 1
ATOM 671 C CA . LYS A 1 85 ? -5.260 -2.575 0.681 1.00 96.75 85 LYS A CA 1
ATOM 672 C C . LYS A 1 85 ? -4.343 -1.565 0.024 1.00 96.75 85 LYS A C 1
ATOM 674 O O . LYS A 1 85 ? -4.815 -0.533 -0.446 1.00 96.75 85 LYS A O 1
ATOM 679 N N . VAL A 1 86 ? -3.066 -1.916 -0.080 1.00 98.12 86 VAL A N 1
ATOM 680 C CA . VAL A 1 86 ? -2.076 -1.143 -0.829 1.00 98.12 86 VAL A CA 1
ATOM 681 C C . VAL A 1 86 ? -1.472 -2.019 -1.909 1.00 98.12 86 VAL A C 1
ATOM 683 O O . VAL A 1 86 ? -1.010 -3.124 -1.628 1.00 98.12 86 VAL A O 1
ATOM 686 N N . GLY A 1 87 ? -1.466 -1.538 -3.146 1.00 97.88 87 GLY A N 1
ATOM 687 C CA . GLY A 1 87 ? -0.852 -2.266 -4.250 1.00 97.88 87 GLY A CA 1
ATOM 688 C C . GLY A 1 87 ? -0.387 -1.348 -5.364 1.00 97.88 87 GLY A C 1
ATOM 689 O O . GLY A 1 87 ? -0.517 -0.126 -5.279 1.00 97.88 87 GLY A O 1
ATOM 690 N N . ARG A 1 88 ? 0.125 -1.941 -6.442 1.00 98.06 88 ARG A N 1
ATOM 691 C CA . ARG A 1 88 ? 0.588 -1.194 -7.620 1.00 98.06 88 ARG A CA 1
ATOM 692 C C . ARG A 1 88 ? -0.179 -1.464 -8.911 1.00 98.06 88 ARG A C 1
ATOM 694 O O . ARG A 1 88 ? -0.784 -2.523 -9.129 1.00 98.06 88 ARG A O 1
ATOM 701 N N . THR A 1 89 ? -0.122 -0.500 -9.824 1.00 97.94 89 THR A N 1
ATOM 702 C CA . THR A 1 89 ? -0.664 -0.629 -11.182 1.00 97.94 89 THR A CA 1
ATOM 703 C C . THR A 1 89 ? -0.021 0.356 -12.157 1.00 97.94 89 THR A C 1
ATOM 705 O O . THR A 1 89 ? 0.457 1.414 -11.764 1.00 97.94 89 THR A O 1
ATOM 708 N N . ASN A 1 90 ? -0.050 0.039 -13.449 1.00 97.62 90 ASN A N 1
ATOM 709 C CA . ASN A 1 90 ? 0.240 0.993 -14.522 1.00 97.62 90 ASN A CA 1
ATOM 710 C C . ASN A 1 90 ? -1.011 1.768 -14.978 1.00 97.62 90 ASN A C 1
ATOM 712 O O . ASN A 1 90 ? -0.897 2.803 -15.625 1.00 97.62 90 ASN A O 1
ATOM 716 N N . ASN A 1 91 ? -2.207 1.289 -14.623 1.00 97.62 91 ASN A N 1
ATOM 717 C CA . ASN A 1 91 ? -3.485 1.892 -14.984 1.00 97.62 91 ASN A CA 1
ATOM 718 C C . ASN A 1 91 ? -4.468 1.764 -13.808 1.00 97.62 91 ASN A C 1
ATOM 720 O O . ASN A 1 91 ? -4.965 0.671 -13.512 1.00 97.62 91 ASN A O 1
ATOM 724 N N . VAL A 1 92 ? -4.722 2.880 -13.118 1.00 96.50 92 VAL A N 1
ATOM 725 C CA . VAL A 1 92 ? -5.575 2.931 -11.917 1.00 96.50 92 VAL A CA 1
ATOM 726 C C . VAL A 1 92 ? -7.027 2.594 -12.253 1.00 96.50 92 VAL A C 1
ATOM 728 O O . VAL A 1 92 ? -7.629 1.769 -11.573 1.00 96.50 92 VAL A O 1
ATOM 731 N N . ALA A 1 93 ? -7.568 3.132 -13.348 1.00 95.94 93 ALA A N 1
ATOM 732 C CA . ALA A 1 93 ? -8.954 2.893 -13.751 1.00 95.94 93 ALA A CA 1
ATOM 733 C C . ALA A 1 93 ? -9.218 1.422 -14.118 1.00 95.94 93 ALA A C 1
ATOM 735 O O . ALA A 1 93 ? -10.229 0.842 -13.717 1.00 95.94 93 ALA A O 1
ATOM 736 N N . ARG A 1 94 ? -8.299 0.783 -14.856 1.00 96.56 94 ARG A N 1
ATOM 737 C CA . ARG A 1 94 ? -8.361 -0.661 -15.136 1.00 96.56 94 ARG A CA 1
ATOM 738 C C . ARG A 1 94 ? -8.325 -1.460 -13.838 1.00 96.56 94 ARG A C 1
ATOM 740 O O . ARG A 1 94 ? -9.190 -2.305 -13.632 1.00 96.56 94 ARG A O 1
ATOM 747 N N . ARG A 1 95 ? -7.378 -1.156 -12.945 1.00 95.69 95 ARG A N 1
ATOM 748 C CA . ARG A 1 95 ? -7.221 -1.883 -11.681 1.00 95.69 95 ARG A CA 1
ATOM 749 C C . ARG A 1 95 ? -8.436 -1.719 -10.764 1.00 95.69 95 ARG A C 1
ATOM 751 O O . ARG A 1 95 ? -8.858 -2.694 -10.151 1.00 95.69 95 ARG A O 1
ATOM 758 N N . ALA A 1 96 ? -9.040 -0.533 -10.721 1.00 94.12 96 ALA A N 1
ATOM 759 C CA . ALA A 1 96 ? -10.279 -0.295 -9.988 1.00 94.12 96 ALA A CA 1
ATOM 760 C C . ALA A 1 96 ? -11.445 -1.143 -10.507 1.00 94.12 96 ALA A C 1
ATOM 762 O O . ALA A 1 96 ? -12.176 -1.736 -9.714 1.00 94.12 96 ALA A O 1
ATOM 763 N N . ARG A 1 97 ? -11.578 -1.283 -11.833 1.00 93.19 97 ARG A N 1
ATOM 764 C CA . ARG A 1 97 ? -12.566 -2.189 -12.437 1.00 93.19 97 ARG A CA 1
ATOM 765 C C . ARG A 1 97 ? -12.284 -3.652 -12.100 1.00 93.19 97 ARG A C 1
ATOM 767 O O . ARG A 1 97 ? -13.202 -4.359 -11.701 1.00 93.19 97 ARG A O 1
ATOM 774 N N . GLU A 1 98 ? -11.036 -4.100 -12.211 1.00 91.75 98 GLU A N 1
ATOM 775 C CA . GLU A 1 98 ? -10.655 -5.478 -11.865 1.00 91.75 98 GLU A CA 1
ATOM 776 C C . GLU A 1 98 ? -11.036 -5.832 -10.428 1.00 91.75 98 GLU A C 1
ATOM 778 O O . GLU A 1 98 ? -11.632 -6.885 -10.203 1.00 91.75 98 GLU A O 1
ATOM 783 N N . TRP A 1 99 ? -10.751 -4.947 -9.470 1.00 91.00 99 TRP A N 1
ATOM 784 C CA . TRP A 1 99 ? -11.129 -5.155 -8.072 1.00 91.00 99 TRP A CA 1
ATOM 785 C C . TRP A 1 99 ? -12.639 -5.179 -7.878 1.00 91.00 99 TRP A C 1
ATOM 787 O O . TRP A 1 99 ? -13.147 -6.085 -7.214 1.00 91.00 99 TRP A O 1
ATOM 797 N N . LYS A 1 100 ? -13.363 -4.253 -8.516 1.00 89.62 100 LYS A N 1
ATOM 798 C CA . LYS A 1 100 ? -14.827 -4.210 -8.468 1.00 89.62 100 LYS A CA 1
ATOM 799 C C . LYS A 1 100 ? -15.458 -5.507 -8.980 1.00 89.62 100 LYS A C 1
ATOM 801 O O . LYS A 1 100 ? -16.434 -5.974 -8.402 1.00 89.62 100 LYS A O 1
ATOM 806 N N . TYR A 1 101 ? -14.922 -6.094 -10.050 1.00 89.25 101 TYR A N 1
ATOM 807 C CA . TYR A 1 101 ? -15.535 -7.265 -10.684 1.00 89.25 101 TYR A CA 1
ATOM 808 C C . TYR A 1 101 ? -15.043 -8.603 -10.136 1.00 89.25 101 TYR A C 1
ATOM 810 O O . TYR A 1 101 ? -15.856 -9.516 -10.010 1.00 89.25 101 TYR A O 1
ATOM 818 N N . THR A 1 102 ? -13.760 -8.711 -9.787 1.00 85.94 102 THR A N 1
ATOM 819 C CA . THR A 1 102 ? -13.121 -9.985 -9.407 1.00 85.94 102 THR A CA 1
ATOM 820 C C . THR A 1 102 ? -13.244 -10.275 -7.914 1.00 85.94 102 THR A C 1
ATOM 822 O O . THR A 1 102 ? -13.367 -11.430 -7.525 1.00 85.94 102 THR A O 1
ATOM 825 N N . CYS A 1 103 ? -13.208 -9.250 -7.057 1.00 85.25 103 CYS A N 1
ATOM 826 C CA . CYS A 1 103 ? -13.193 -9.411 -5.603 1.00 85.25 103 CYS A CA 1
ATOM 827 C C . CYS A 1 103 ? -14.342 -8.621 -4.960 1.00 85.25 103 CYS A C 1
ATOM 829 O O . CYS A 1 103 ? -14.147 -7.548 -4.393 1.00 85.25 103 CYS A O 1
ATOM 831 N N . ARG A 1 104 ? -15.556 -9.177 -5.051 1.00 78.88 104 ARG A N 1
ATOM 832 C CA . ARG A 1 104 ? -16.816 -8.532 -4.627 1.00 78.88 104 ARG A CA 1
ATOM 833 C C . ARG A 1 104 ? -17.139 -8.650 -3.136 1.00 78.88 104 ARG A C 1
ATOM 835 O O . ARG A 1 104 ? -18.230 -8.268 -2.737 1.00 78.88 104 ARG A O 1
ATOM 842 N N . ALA A 1 105 ? -16.227 -9.188 -2.326 1.00 75.06 105 ALA A N 1
ATOM 843 C CA . ALA A 1 105 ? -16.513 -9.483 -0.922 1.00 75.06 105 ALA A CA 1
ATOM 844 C C . ALA A 1 105 ? -16.972 -8.241 -0.134 1.00 75.06 105 ALA A C 1
ATOM 846 O O . ALA A 1 105 ? -17.837 -8.358 0.725 1.00 75.06 105 ALA A O 1
ATOM 847 N N . TYR A 1 106 ? -16.431 -7.060 -0.456 1.00 81.44 106 TYR A N 1
ATOM 848 C CA . TYR A 1 106 ? -16.751 -5.811 0.231 1.00 81.44 106 TYR A CA 1
ATOM 849 C C . TYR A 1 106 ? -16.698 -4.604 -0.722 1.00 81.44 106 TYR A C 1
ATOM 851 O O . TYR A 1 106 ? -15.884 -4.601 -1.655 1.00 81.44 106 TYR A O 1
ATOM 859 N N . PRO A 1 107 ? -17.511 -3.554 -0.483 1.00 89.06 107 PRO A N 1
ATOM 860 C CA . PRO A 1 107 ? -17.371 -2.273 -1.168 1.00 89.06 107 PRO A CA 1
ATOM 861 C C . PRO A 1 107 ? -15.972 -1.682 -0.965 1.00 89.06 107 PRO A C 1
ATOM 863 O O . PRO A 1 107 ? -15.462 -1.631 0.155 1.00 89.06 107 PRO A O 1
ATOM 866 N N . GLN A 1 108 ? -15.366 -1.223 -2.059 1.00 92.88 108 GLN A N 1
ATOM 867 C CA . GLN A 1 108 ? -14.019 -0.653 -2.073 1.00 92.88 108 GLN A CA 1
ATOM 868 C C . GLN A 1 108 ? -14.114 0.869 -2.129 1.00 92.88 108 GLN A C 1
ATOM 870 O O . GLN A 1 108 ? -14.631 1.428 -3.099 1.00 92.88 108 GLN A O 1
ATOM 875 N N . ILE A 1 109 ? -13.586 1.542 -1.110 1.00 95.06 109 ILE A N 1
ATOM 876 C CA . ILE A 1 109 ? -13.512 3.003 -1.059 1.00 95.06 109 ILE A CA 1
ATOM 877 C C . ILE A 1 109 ? -12.081 3.399 -1.413 1.00 95.06 109 ILE A C 1
ATOM 879 O O . ILE A 1 109 ? -11.161 3.217 -0.616 1.00 95.06 109 ILE A O 1
ATOM 883 N N . TRP A 1 110 ? -11.898 3.881 -2.642 1.00 96.19 110 TRP A N 1
ATOM 884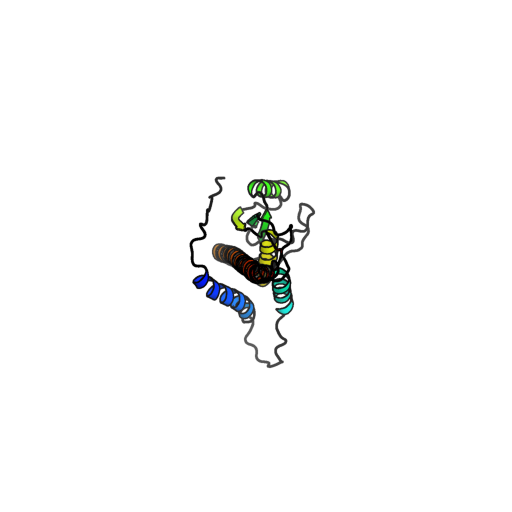 C CA . TRP A 1 110 ? -10.606 4.321 -3.169 1.00 96.19 110 TRP A CA 1
ATOM 885 C C . TRP A 1 110 ? -10.195 5.629 -2.508 1.00 96.19 110 TRP A C 1
ATOM 887 O O . TRP A 1 110 ? -10.940 6.601 -2.579 1.00 96.19 110 TRP A O 1
ATOM 897 N N . LEU A 1 111 ? -9.022 5.633 -1.875 1.00 96.12 111 LEU A N 1
ATOM 898 C CA . LEU A 1 111 ? -8.557 6.771 -1.088 1.00 96.12 111 LEU A CA 1
ATOM 899 C C . LEU A 1 111 ? -7.583 7.635 -1.893 1.00 96.12 111 LEU A C 1
ATOM 901 O O . LEU A 1 111 ? -7.787 8.836 -2.022 1.00 96.12 111 LEU A O 1
ATOM 905 N N . ALA A 1 112 ? -6.544 7.026 -2.476 1.00 97.31 112 ALA A N 1
ATOM 906 C CA . ALA A 1 112 ? -5.544 7.752 -3.259 1.00 97.31 112 ALA A CA 1
ATOM 907 C C . ALA A 1 112 ? -4.777 6.850 -4.236 1.00 97.31 112 ALA A C 1
ATOM 909 O O . ALA A 1 112 ? -4.782 5.617 -4.130 1.00 97.31 112 ALA A O 1
ATOM 910 N N . ALA A 1 113 ? -4.074 7.492 -5.172 1.00 97.88 113 ALA A N 1
ATOM 911 C CA . ALA A 1 113 ? -3.058 6.874 -6.010 1.00 97.88 113 ALA A CA 1
ATOM 912 C C . ALA A 1 113 ? -1.870 7.829 -6.211 1.00 97.88 113 ALA A C 1
ATOM 914 O O . ALA A 1 113 ? -2.053 8.978 -6.604 1.00 97.88 113 ALA A O 1
ATOM 915 N N . PHE A 1 114 ? -0.655 7.334 -5.987 1.00 98.00 114 PHE A N 1
ATOM 916 C CA . PHE A 1 114 ? 0.593 8.092 -6.027 1.00 98.00 114 PHE A CA 1
ATOM 917 C C . PHE A 1 114 ? 1.474 7.598 -7.167 1.00 98.00 114 PHE A C 1
ATOM 919 O O . PHE A 1 114 ? 1.741 6.397 -7.270 1.00 98.00 114 PHE A O 1
ATOM 926 N N . ARG A 1 115 ? 1.939 8.505 -8.028 1.00 98.06 115 ARG A N 1
ATOM 927 C CA . ARG A 1 115 ? 2.882 8.156 -9.095 1.00 98.06 115 ARG A CA 1
ATOM 928 C C . ARG A 1 115 ? 4.282 7.977 -8.511 1.00 98.06 115 ARG A C 1
ATOM 930 O O . ARG A 1 115 ? 4.712 8.759 -7.673 1.00 98.06 115 ARG A O 1
ATOM 937 N N . THR A 1 116 ? 5.006 6.976 -8.996 1.00 97.06 116 THR A N 1
ATOM 938 C CA . THR A 1 116 ? 6.420 6.760 -8.670 1.00 97.06 116 THR A CA 1
ATOM 939 C C . THR A 1 116 ? 7.160 6.200 -9.890 1.00 97.06 116 THR A C 1
ATOM 941 O O . THR A 1 116 ? 6.578 5.412 -10.650 1.00 97.06 116 THR A O 1
ATOM 944 N N . PRO A 1 117 ? 8.429 6.583 -10.114 1.00 96.69 117 PRO A N 1
ATOM 945 C CA . PRO A 1 117 ? 9.268 5.966 -11.138 1.00 96.69 117 PRO A CA 1
ATOM 946 C C . PRO A 1 117 ? 9.650 4.515 -10.807 1.00 96.69 117 PRO A C 1
ATOM 948 O O . PRO A 1 117 ? 10.038 3.795 -11.719 1.00 96.69 117 PRO A O 1
ATOM 951 N N . TYR A 1 118 ? 9.474 4.071 -9.553 1.00 96.94 118 TYR A N 1
ATOM 952 C CA . TYR A 1 118 ? 9.947 2.774 -9.058 1.00 96.94 118 TYR A CA 1
ATOM 953 C C . TYR A 1 118 ? 8.837 1.918 -8.429 1.00 96.94 118 TYR A C 1
ATOM 955 O O . TYR A 1 118 ? 8.968 1.419 -7.309 1.00 96.94 118 TYR A O 1
ATOM 963 N N . ALA A 1 119 ? 7.709 1.746 -9.124 1.00 97.19 119 ALA A N 1
ATOM 964 C CA . ALA A 1 119 ? 6.454 1.282 -8.522 1.00 97.19 119 ALA A CA 1
ATOM 965 C C . ALA A 1 119 ? 6.535 -0.087 -7.839 1.00 97.19 119 ALA A C 1
ATOM 967 O O . ALA A 1 119 ? 5.981 -0.267 -6.758 1.00 97.19 119 ALA A O 1
ATOM 968 N N . HIS A 1 120 ? 7.221 -1.058 -8.437 1.00 96.88 120 HIS A N 1
ATOM 969 C CA . HIS A 1 120 ? 7.361 -2.380 -7.824 1.00 96.88 120 HIS A CA 1
ATOM 970 C C . HIS A 1 120 ? 8.187 -2.342 -6.535 1.00 96.88 120 HIS A C 1
ATOM 972 O O . HIS A 1 120 ? 7.794 -2.922 -5.525 1.00 96.88 120 HIS A O 1
ATOM 978 N N . ARG A 1 121 ? 9.297 -1.605 -6.535 1.00 96.94 121 ARG A N 1
ATOM 979 C CA . ARG A 1 121 ? 10.139 -1.451 -5.349 1.00 96.94 121 ARG A CA 1
ATOM 980 C C . ARG A 1 121 ? 9.439 -0.678 -4.244 1.00 96.94 121 ARG A C 1
ATOM 982 O O . ARG A 1 121 ? 9.450 -1.118 -3.097 1.00 96.94 121 ARG A O 1
ATOM 989 N N . THR A 1 122 ? 8.810 0.439 -4.603 1.00 97.56 122 THR A N 1
ATOM 990 C CA . THR A 1 122 ? 8.012 1.241 -3.678 1.00 97.56 122 THR A CA 1
ATOM 991 C C . THR A 1 122 ? 6.924 0.384 -3.031 1.00 97.56 122 THR A C 1
ATOM 993 O O . THR A 1 122 ? 6.819 0.396 -1.814 1.00 97.56 122 THR A O 1
ATOM 996 N N . GLU A 1 123 ? 6.166 -0.412 -3.796 1.00 98.12 123 GLU A N 1
ATOM 997 C CA . GLU A 1 123 ? 5.136 -1.304 -3.238 1.00 98.12 123 GLU A CA 1
ATOM 998 C C . GLU A 1 123 ? 5.709 -2.251 -2.177 1.00 98.12 123 GLU A C 1
ATOM 1000 O O . GLU A 1 123 ? 5.169 -2.335 -1.075 1.00 98.12 123 GLU A O 1
ATOM 1005 N N . ARG A 1 124 ? 6.820 -2.936 -2.482 1.00 97.19 124 ARG A N 1
ATOM 1006 C CA . ARG A 1 124 ? 7.426 -3.895 -1.546 1.00 97.19 124 ARG A CA 1
ATOM 1007 C C . ARG A 1 124 ? 7.878 -3.226 -0.250 1.00 97.19 124 ARG A C 1
ATOM 1009 O O . ARG A 1 124 ? 7.641 -3.775 0.821 1.00 97.19 124 ARG A O 1
ATOM 1016 N N . LEU A 1 125 ? 8.501 -2.052 -0.338 1.00 97.12 125 LEU A N 1
ATOM 1017 C CA . LEU A 1 125 ? 8.945 -1.299 0.838 1.00 97.12 125 LEU A CA 1
ATOM 1018 C C . LEU A 1 125 ? 7.762 -0.754 1.643 1.00 97.12 125 LEU A C 1
ATOM 1020 O O . LEU A 1 125 ? 7.756 -0.881 2.863 1.00 97.12 125 LEU A O 1
ATOM 1024 N N . VAL A 1 126 ? 6.723 -0.239 0.978 1.00 97.62 126 VAL A N 1
ATOM 1025 C CA . VAL A 1 126 ? 5.483 0.171 1.649 1.00 97.62 126 VAL A CA 1
ATOM 1026 C C . VAL A 1 126 ? 4.865 -1.007 2.398 1.00 97.62 126 VAL A C 1
ATOM 1028 O O . VAL A 1 126 ? 4.457 -0.846 3.541 1.00 97.62 126 VAL A O 1
ATOM 1031 N N . HIS A 1 127 ? 4.823 -2.204 1.806 1.00 97.25 127 HIS A N 1
ATOM 1032 C CA . HIS A 1 127 ? 4.305 -3.384 2.502 1.00 97.25 127 HIS A CA 1
ATOM 1033 C C . HIS A 1 127 ? 5.119 -3.748 3.740 1.00 97.25 127 HIS A C 1
ATOM 1035 O O . HIS A 1 127 ? 4.515 -4.102 4.744 1.00 97.25 127 HIS A O 1
ATOM 1041 N N . VAL A 1 128 ? 6.452 -3.659 3.681 1.00 95.50 128 VAL A N 1
ATOM 1042 C CA . VAL A 1 128 ? 7.318 -3.895 4.849 1.00 95.50 128 VAL A CA 1
ATOM 1043 C C . VAL A 1 128 ? 7.050 -2.856 5.939 1.00 95.50 128 VAL A C 1
ATOM 1045 O O . VAL A 1 128 ? 6.877 -3.229 7.095 1.00 95.50 128 VAL A O 1
ATOM 1048 N N . ALA A 1 129 ? 6.963 -1.573 5.575 1.00 95.25 129 ALA A N 1
ATOM 1049 C CA . ALA A 1 129 ? 6.679 -0.503 6.528 1.00 95.25 129 ALA A CA 1
ATOM 1050 C C . ALA A 1 129 ? 5.298 -0.663 7.176 1.00 95.25 129 ALA A C 1
ATOM 1052 O O . ALA A 1 129 ? 5.185 -0.576 8.393 1.00 95.25 129 ALA A O 1
ATOM 1053 N N . LEU A 1 130 ? 4.258 -0.949 6.386 1.00 96.12 130 LEU A N 1
ATOM 1054 C CA . LEU A 1 130 ? 2.902 -1.135 6.904 1.00 96.12 130 LEU A CA 1
ATOM 1055 C C . LEU A 1 130 ? 2.766 -2.413 7.736 1.00 96.12 130 LEU A C 1
ATOM 1057 O O . LEU A 1 130 ? 2.055 -2.392 8.732 1.00 96.12 130 LEU A O 1
ATOM 1061 N N . GLU A 1 131 ? 3.451 -3.504 7.379 1.00 95.94 131 GLU A N 1
ATOM 1062 C CA . GLU A 1 131 ? 3.464 -4.735 8.186 1.00 95.94 131 GLU A CA 1
ATOM 1063 C C . GLU A 1 131 ? 4.061 -4.504 9.577 1.00 95.94 131 GLU A C 1
ATOM 1065 O O . GLU A 1 131 ? 3.642 -5.154 10.528 1.00 95.94 131 GLU A O 1
ATOM 1070 N N . ALA A 1 132 ? 4.980 -3.546 9.712 1.00 93.50 132 ALA A N 1
ATOM 1071 C CA . ALA A 1 132 ? 5.575 -3.206 10.997 1.00 93.50 132 ALA A CA 1
ATOM 1072 C C . ALA A 1 132 ? 4.653 -2.397 11.926 1.00 93.50 132 ALA A C 1
ATOM 1074 O O . ALA A 1 132 ? 4.912 -2.346 13.125 1.00 93.50 132 ALA A O 1
ATOM 1075 N N . ILE A 1 133 ? 3.611 -1.751 11.389 1.00 94.31 133 ILE A N 1
ATOM 1076 C CA . ILE A 1 133 ? 2.718 -0.865 12.158 1.00 94.31 133 ILE A CA 1
ATOM 1077 C C . ILE A 1 133 ? 1.247 -1.299 12.152 1.00 94.31 133 ILE A C 1
ATOM 1079 O O . ILE A 1 133 ? 0.444 -0.733 12.888 1.00 94.31 133 ILE A O 1
ATOM 1083 N N . CYS A 1 134 ? 0.861 -2.264 11.316 1.00 95.81 134 CYS A N 1
ATOM 1084 C CA . CYS A 1 134 ? -0.502 -2.788 11.290 1.00 95.81 134 CYS A CA 1
ATOM 1085 C C . CYS A 1 134 ? -0.755 -3.756 12.454 1.00 95.81 134 CYS A C 1
ATOM 1087 O O . CYS A 1 134 ? 0.160 -4.436 12.911 1.00 95.81 134 CYS A O 1
ATOM 1089 N N . ASP A 1 135 ? -2.013 -3.889 12.878 1.00 96.44 135 ASP A N 1
ATOM 1090 C CA . ASP A 1 135 ? -2.406 -4.888 13.879 1.00 96.44 135 ASP A CA 1
ATOM 1091 C C . ASP A 1 135 ? -2.252 -6.316 13.351 1.00 96.44 135 ASP A C 1
ATOM 1093 O O . ASP A 1 135 ? -1.900 -7.232 14.089 1.00 96.44 135 ASP A O 1
ATOM 1097 N N . SER A 1 136 ? -2.596 -6.539 12.079 1.00 96.19 136 SER A N 1
ATOM 1098 C CA . SER A 1 136 ? -2.423 -7.844 11.443 1.00 96.19 136 SER A CA 1
ATOM 1099 C C . SER A 1 136 ? -2.418 -7.762 9.919 1.00 96.19 136 SER A C 1
ATOM 1101 O O . SER A 1 136 ? -2.998 -6.863 9.306 1.00 96.19 136 SER A O 1
ATOM 1103 N N . ARG A 1 137 ? -1.794 -8.766 9.297 1.00 94.94 137 ARG A N 1
ATOM 1104 C CA . ARG A 1 137 ? -1.720 -8.938 7.843 1.00 94.94 137 ARG A CA 1
ATOM 1105 C C . ARG A 1 137 ? -2.414 -10.247 7.437 1.00 94.94 137 ARG A C 1
ATOM 1107 O O . ARG A 1 137 ? -1.759 -11.290 7.380 1.00 94.94 137 ARG A O 1
ATOM 1114 N N . PRO A 1 138 ? -3.740 -10.247 7.199 1.00 91.81 138 PRO A N 1
ATOM 1115 C CA . PRO A 1 138 ? -4.496 -11.473 6.967 1.00 91.81 138 PRO A CA 1
ATOM 1116 C C . PRO A 1 138 ? -4.049 -12.172 5.679 1.00 91.81 138 PRO A C 1
ATOM 1118 O O . PRO A 1 138 ? -4.085 -11.600 4.592 1.00 91.81 138 PRO A O 1
ATOM 1121 N N . ARG A 1 139 ? -3.682 -13.453 5.794 1.00 92.56 139 ARG A N 1
ATOM 1122 C CA . ARG A 1 139 ? -3.325 -14.336 4.668 1.00 92.56 139 ARG A CA 1
ATOM 1123 C C . ARG A 1 139 ? -4.415 -15.382 4.428 1.00 92.56 139 ARG A C 1
ATOM 1125 O O . ARG A 1 139 ? -4.141 -16.566 4.282 1.00 92.56 139 ARG A O 1
ATOM 1132 N N . ILE A 1 140 ? -5.666 -14.928 4.418 1.00 86.81 140 ILE A N 1
ATOM 1133 C CA . ILE A 1 140 ? -6.849 -15.784 4.275 1.00 86.81 140 ILE A CA 1
ATOM 1134 C C . ILE A 1 140 ? -7.271 -15.826 2.802 1.00 86.81 140 ILE A C 1
ATOM 1136 O O . ILE A 1 140 ? -7.173 -14.825 2.080 1.00 86.81 140 ILE A O 1
ATOM 1140 N N . ARG A 1 141 ? -7.746 -16.992 2.348 1.00 90.69 141 ARG A N 1
ATOM 1141 C CA . ARG A 1 141 ? -8.321 -17.151 1.010 1.00 90.69 141 ARG A CA 1
ATOM 1142 C C . ARG A 1 141 ? -9.598 -16.314 0.907 1.00 90.69 141 ARG A C 1
ATOM 1144 O O . ARG A 1 141 ? -10.528 -16.473 1.688 1.00 90.69 141 ARG A O 1
ATOM 1151 N N . CYS A 1 142 ? -9.630 -15.398 -0.052 1.00 89.81 142 CYS A N 1
ATOM 1152 C CA . CYS A 1 142 ? -10.789 -14.553 -0.305 1.00 89.81 142 CYS A CA 1
ATOM 1153 C C . CYS A 1 142 ? -11.882 -15.319 -1.066 1.00 89.81 142 CYS A C 1
ATOM 1155 O O . CYS A 1 142 ? -11.598 -16.317 -1.724 1.00 89.81 142 CYS A O 1
ATOM 1157 N N . ALA A 1 143 ? -13.110 -14.790 -1.075 1.00 87.00 143 ALA A N 1
ATOM 1158 C CA . ALA A 1 143 ? -14.214 -15.284 -1.903 1.00 87.00 143 ALA A CA 1
ATOM 1159 C C . ALA A 1 143 ? -13.856 -15.383 -3.402 1.00 87.00 143 ALA A C 1
ATOM 1161 O O . ALA A 1 143 ? -14.387 -16.229 -4.111 1.00 87.00 143 ALA A O 1
ATOM 1162 N N . CYS A 1 144 ? -12.902 -14.574 -3.883 1.00 88.88 144 CYS A N 1
ATOM 1163 C CA . CYS A 1 144 ? -12.372 -14.678 -5.247 1.00 88.88 144 CYS A CA 1
ATOM 1164 C C . CYS A 1 144 ? -11.359 -15.826 -5.455 1.00 88.88 144 CYS A C 1
ATOM 1166 O O . CYS A 1 144 ? -10.661 -15.850 -6.467 1.00 88.88 144 CYS A O 1
ATOM 1168 N N . GLN A 1 145 ? -11.231 -16.739 -4.487 1.00 92.00 145 GLN A N 1
ATOM 1169 C CA . GLN A 1 145 ? -10.307 -17.881 -4.457 1.00 92.00 145 GLN A CA 1
ATOM 1170 C C . GLN A 1 145 ? -8.811 -17.526 -4.417 1.00 92.00 145 GLN A C 1
ATOM 1172 O O . GLN A 1 145 ? -7.960 -18.413 -4.442 1.00 92.00 145 GLN A O 1
ATOM 1177 N N . LYS A 1 146 ? -8.463 -16.240 -4.289 1.00 91.44 146 LYS A N 1
ATOM 1178 C CA . LYS A 1 146 ? -7.074 -15.771 -4.170 1.00 91.44 146 LYS A CA 1
ATOM 1179 C C . LYS A 1 146 ? -6.733 -15.407 -2.729 1.00 91.44 146 LYS A C 1
ATOM 1181 O O . LYS A 1 146 ? -7.563 -14.865 -2.000 1.00 91.44 146 LYS A O 1
ATOM 1186 N N . THR A 1 147 ? -5.484 -15.641 -2.339 1.00 93.38 147 THR A N 1
ATOM 1187 C CA . THR A 1 147 ? -4.930 -15.131 -1.079 1.00 93.38 147 THR A CA 1
ATOM 1188 C C . THR A 1 147 ? -4.401 -13.721 -1.303 1.00 93.38 147 THR A C 1
ATOM 1190 O O . THR A 1 147 ? -3.454 -13.511 -2.061 1.00 93.38 147 THR A O 1
ATOM 1193 N N . HIS A 1 148 ? -5.020 -12.731 -0.663 1.00 92.38 148 HIS A N 1
ATOM 1194 C CA . HIS A 1 148 ? -4.612 -11.336 -0.806 1.00 92.38 148 HIS A CA 1
ATOM 1195 C C . HIS A 1 148 ? -3.589 -10.955 0.261 1.00 92.38 148 HIS A C 1
ATOM 1197 O O . HIS A 1 148 ? -3.955 -10.509 1.339 1.00 92.38 148 HIS A O 1
ATOM 1203 N N . ILE A 1 149 ? -2.303 -11.060 -0.072 1.00 93.25 149 ILE A N 1
ATOM 1204 C CA . ILE A 1 149 ? -1.202 -10.657 0.824 1.00 93.25 149 ILE A CA 1
ATOM 1205 C C . ILE A 1 149 ? -1.056 -9.133 0.967 1.00 93.25 149 ILE A C 1
ATOM 1207 O O . ILE A 1 149 ? -0.274 -8.642 1.771 1.00 93.25 149 ILE A O 1
ATOM 1211 N N . GLU A 1 150 ? -1.798 -8.371 0.172 1.00 94.69 150 GLU A N 1
ATOM 1212 C CA . GLU A 1 150 ? -1.747 -6.907 0.080 1.00 94.69 150 GLU A CA 1
ATOM 1213 C C . GLU A 1 150 ? -2.730 -6.208 1.043 1.00 94.69 150 GLU A C 1
ATOM 1215 O O . GLU A 1 150 ? -3.008 -5.023 0.866 1.00 94.69 150 GLU A O 1
ATOM 1220 N N . LYS A 1 151 ? -3.321 -6.941 1.997 1.00 95.94 151 LYS A N 1
ATOM 1221 C CA . LYS A 1 151 ? -4.302 -6.428 2.964 1.00 95.94 151 LYS A CA 1
ATOM 1222 C C . LYS A 1 151 ? -3.667 -6.239 4.340 1.00 95.94 151 LYS A C 1
ATOM 1224 O O . LYS A 1 151 ? -2.949 -7.117 4.809 1.00 95.94 151 LYS A O 1
ATOM 1229 N N . PHE A 1 152 ? -3.992 -5.124 4.981 1.00 97.31 152 PHE A N 1
ATOM 1230 C CA . PHE A 1 152 ? -3.497 -4.707 6.289 1.00 97.31 152 PHE A CA 1
ATOM 1231 C C . PHE A 1 152 ? -4.684 -4.321 7.166 1.00 97.31 152 PHE A C 1
ATOM 1233 O O . PHE A 1 152 ? -5.587 -3.618 6.711 1.00 97.31 152 PHE A O 1
ATOM 1240 N N . VAL A 1 153 ? -4.691 -4.791 8.407 1.00 97.31 153 VAL A N 1
ATOM 1241 C CA . VAL A 1 153 ? -5.723 -4.474 9.394 1.00 97.31 153 VAL A CA 1
ATOM 1242 C C . VAL A 1 153 ? -5.165 -3.454 10.371 1.00 97.31 153 VAL A C 1
ATOM 1244 O O . VAL A 1 153 ? -4.082 -3.661 10.911 1.00 97.31 153 VAL A O 1
ATOM 1247 N N . PHE A 1 154 ? -5.921 -2.389 10.611 1.00 96.81 154 PHE A N 1
ATOM 1248 C CA . PHE A 1 154 ? -5.574 -1.331 11.555 1.00 96.81 154 PHE A CA 1
ATOM 1249 C C . PHE A 1 154 ? -6.755 -1.024 12.475 1.00 96.81 154 PHE A C 1
ATOM 1251 O O . PHE A 1 154 ? -7.890 -0.895 12.014 1.00 96.81 154 PHE A O 1
ATOM 1258 N N . LYS A 1 155 ? -6.489 -0.854 13.765 1.00 94.31 155 LYS A N 1
ATOM 1259 C CA . LYS A 1 155 ? -7.414 -0.332 14.770 1.00 94.31 155 LYS A CA 1
ATOM 1260 C C . LYS A 1 155 ? -7.194 1.168 14.954 1.00 94.31 155 LYS A C 1
ATOM 1262 O O . LYS A 1 155 ? -6.136 1.708 14.651 1.00 94.31 155 LYS A O 1
ATOM 1267 N N . GLY A 1 156 ? -8.212 1.836 15.488 1.00 94.38 156 GLY A N 1
ATOM 1268 C CA . GLY A 1 156 ? -8.168 3.263 15.803 1.00 94.38 156 GLY A CA 1
ATOM 1269 C C . GLY A 1 156 ? -9.138 4.101 14.977 1.00 94.38 156 GLY A C 1
ATOM 1270 O O . GLY A 1 156 ? -10.049 3.585 14.320 1.00 94.38 156 GLY A O 1
ATOM 1271 N N . GLN A 1 157 ? -8.970 5.420 15.067 1.00 96.00 157 GLN A N 1
ATOM 1272 C CA . GLN A 1 157 ? -9.787 6.377 14.328 1.00 96.00 157 GLN A CA 1
ATOM 1273 C C . GLN A 1 157 ? -9.412 6.355 12.845 1.00 96.00 157 GLN A C 1
ATOM 1275 O O . GLN A 1 157 ? -8.235 6.428 12.494 1.00 96.00 157 GLN A O 1
ATOM 1280 N N . ARG A 1 158 ? -10.427 6.268 11.978 1.00 95.00 158 ARG A N 1
ATOM 1281 C CA . ARG A 1 158 ? -10.260 6.109 10.526 1.00 95.00 158 ARG A CA 1
ATOM 1282 C C . ARG A 1 158 ? -9.313 7.146 9.932 1.00 95.00 158 ARG A C 1
ATOM 1284 O O . ARG A 1 158 ? -8.377 6.766 9.242 1.00 95.00 158 ARG A O 1
ATOM 1291 N N . ASP A 1 159 ? -9.557 8.421 10.205 1.00 94.38 159 ASP A N 1
ATOM 1292 C CA . ASP A 1 159 ? -8.840 9.512 9.543 1.00 94.38 159 ASP A CA 1
ATOM 1293 C C . ASP A 1 159 ? -7.362 9.530 9.958 1.00 94.38 159 ASP A C 1
ATOM 1295 O O . ASP A 1 159 ? -6.482 9.771 9.136 1.00 94.38 159 ASP A O 1
ATOM 1299 N N . VAL A 1 160 ? -7.075 9.150 11.209 1.00 95.25 160 VAL A N 1
ATOM 1300 C CA . VAL A 1 160 ? -5.707 8.974 11.717 1.00 95.25 160 VAL A CA 1
ATOM 1301 C C . VAL A 1 160 ? -5.008 7.811 11.011 1.00 95.25 160 VAL A C 1
ATOM 1303 O O . VAL A 1 160 ? -3.880 7.963 10.547 1.00 95.25 160 VAL A O 1
ATOM 1306 N N . VAL A 1 161 ? -5.673 6.660 10.876 1.00 96.00 161 VAL A N 1
ATOM 1307 C CA . VAL A 1 161 ? -5.111 5.494 10.172 1.00 96.00 161 VAL A CA 1
ATOM 1308 C C . VAL A 1 161 ? -4.858 5.814 8.700 1.00 96.00 161 VAL A C 1
ATOM 1310 O O . VAL A 1 161 ? -3.792 5.500 8.173 1.00 96.00 161 VAL A O 1
ATOM 1313 N N . GLU A 1 162 ? -5.814 6.458 8.030 1.00 96.06 162 GLU A N 1
ATOM 1314 C CA . GLU A 1 162 ? -5.665 6.874 6.636 1.00 96.06 162 GLU A CA 1
ATOM 1315 C C . GLU A 1 162 ? -4.476 7.828 6.480 1.00 96.06 162 GLU A C 1
ATOM 1317 O O . GLU A 1 162 ? -3.624 7.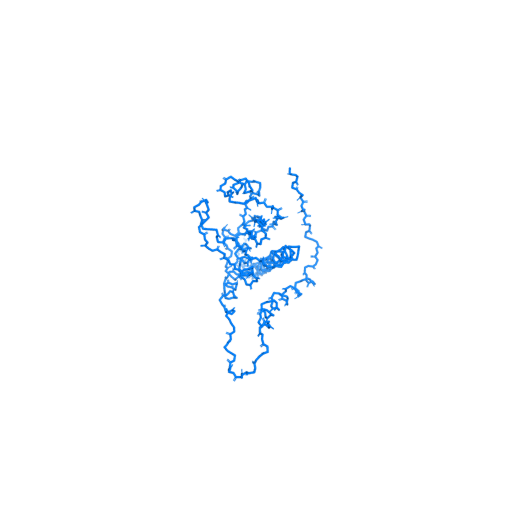593 5.623 1.00 96.06 162 GLU A O 1
ATOM 1322 N N . GLN A 1 163 ? -4.342 8.824 7.359 1.00 95.19 163 GLN A N 1
ATOM 1323 C CA . GLN A 1 163 ? -3.204 9.742 7.361 1.00 95.19 163 GLN A CA 1
ATOM 1324 C C . GLN A 1 163 ? -1.865 9.013 7.547 1.00 95.19 163 GLN A C 1
ATOM 1326 O O . GLN A 1 163 ? -0.906 9.318 6.833 1.00 95.19 163 GLN A O 1
ATOM 1331 N N . ILE A 1 164 ? -1.792 8.039 8.462 1.00 95.25 164 ILE A N 1
ATOM 1332 C CA . ILE A 1 164 ? -0.588 7.224 8.687 1.00 95.25 164 ILE A CA 1
ATOM 1333 C C . ILE A 1 164 ? -0.222 6.467 7.409 1.00 95.25 164 ILE A C 1
ATOM 1335 O O . ILE A 1 164 ? 0.896 6.611 6.920 1.00 95.25 164 ILE A O 1
ATOM 1339 N N . ILE A 1 165 ? -1.168 5.733 6.813 1.00 96.44 165 ILE A N 1
ATOM 1340 C CA . ILE A 1 165 ? -0.924 4.943 5.597 1.00 96.44 165 ILE A CA 1
ATOM 1341 C C . ILE A 1 165 ? -0.445 5.839 4.447 1.00 96.44 165 ILE A C 1
ATOM 1343 O O . ILE A 1 165 ? 0.537 5.512 3.776 1.00 96.44 165 ILE A O 1
ATOM 1347 N N . MET A 1 166 ? -1.109 6.976 4.220 1.00 97.00 166 MET A N 1
ATOM 1348 C CA . MET A 1 166 ? -0.732 7.915 3.158 1.00 97.00 166 MET A CA 1
ATOM 1349 C C . MET A 1 166 ? 0.662 8.500 3.392 1.00 97.00 166 MET A C 1
ATOM 1351 O O . MET A 1 166 ? 1.475 8.537 2.467 1.00 97.00 166 MET A O 1
ATOM 1355 N N . SER A 1 167 ? 0.964 8.896 4.630 1.00 95.38 167 SER A N 1
ATOM 1356 C CA . SER A 1 167 ? 2.273 9.443 5.004 1.00 95.38 167 SER A CA 1
ATOM 1357 C C . SER A 1 167 ? 3.382 8.404 4.829 1.00 95.38 167 SER A C 1
ATOM 1359 O O . SER A 1 167 ? 4.437 8.724 4.285 1.00 95.38 167 SER A O 1
ATOM 1361 N N . THR A 1 168 ? 3.131 7.140 5.190 1.00 96.44 168 THR A N 1
ATOM 1362 C CA . THR A 1 168 ? 4.061 6.029 4.947 1.00 96.44 168 THR A CA 1
ATOM 1363 C C . THR A 1 168 ? 4.327 5.832 3.453 1.00 96.44 168 THR A C 1
ATOM 1365 O O . THR A 1 168 ? 5.481 5.665 3.059 1.00 96.44 168 THR A O 1
ATOM 1368 N N . ILE A 1 169 ? 3.296 5.883 2.599 1.00 97.31 169 ILE A N 1
ATOM 1369 C CA . ILE A 1 169 ? 3.471 5.757 1.141 1.00 97.31 169 ILE A CA 1
ATOM 1370 C C . ILE A 1 169 ? 4.347 6.891 0.598 1.00 97.31 169 ILE A C 1
ATOM 1372 O O . ILE A 1 169 ? 5.298 6.627 -0.139 1.00 97.31 169 ILE A O 1
ATOM 1376 N N . VAL A 1 170 ? 4.050 8.138 0.970 1.00 96.88 170 VAL A N 1
ATOM 1377 C CA . VAL A 1 170 ? 4.809 9.315 0.519 1.00 96.88 170 VAL A CA 1
ATOM 1378 C C . VAL A 1 170 ? 6.258 9.252 1.001 1.00 96.88 170 VAL A C 1
ATOM 1380 O O . VAL A 1 170 ? 7.168 9.469 0.200 1.00 96.88 170 VAL A O 1
ATOM 1383 N N . PHE A 1 171 ? 6.481 8.883 2.265 1.00 95.94 171 PHE A N 1
ATOM 1384 C CA . PHE A 1 171 ? 7.817 8.681 2.821 1.00 95.94 171 PHE A CA 1
ATOM 1385 C C . PHE A 1 171 ? 8.611 7.656 2.008 1.00 95.94 171 PHE A C 1
ATOM 1387 O O . PHE A 1 171 ? 9.696 7.966 1.523 1.00 95.94 171 PHE A O 1
ATOM 1394 N N . VAL A 1 172 ? 8.045 6.468 1.769 1.00 96.56 172 VAL A N 1
ATOM 1395 C CA . VAL A 1 172 ? 8.729 5.413 1.007 1.00 96.56 172 VAL A CA 1
ATOM 1396 C C . VAL A 1 172 ? 9.031 5.864 -0.425 1.00 96.56 172 VAL A C 1
ATOM 1398 O O . VAL A 1 172 ? 10.114 5.581 -0.935 1.00 96.56 172 VAL A O 1
ATOM 1401 N N . ILE A 1 173 ? 8.109 6.571 -1.090 1.00 96.94 173 ILE A N 1
ATOM 1402 C CA . ILE A 1 173 ? 8.358 7.128 -2.430 1.00 96.94 173 ILE A CA 1
ATOM 1403 C C . ILE A 1 173 ? 9.561 8.073 -2.398 1.00 96.94 173 ILE A C 1
ATOM 1405 O O . ILE A 1 173 ? 10.458 7.928 -3.229 1.00 96.94 173 ILE A O 1
ATOM 1409 N N . ALA A 1 174 ? 9.600 8.996 -1.435 1.00 95.31 174 ALA A N 1
ATOM 1410 C CA . ALA A 1 174 ? 10.700 9.939 -1.279 1.00 95.31 174 ALA A CA 1
ATOM 1411 C C . ALA A 1 174 ? 12.033 9.223 -1.009 1.00 95.31 174 ALA A C 1
ATOM 1413 O O . ALA A 1 174 ? 13.020 9.512 -1.684 1.00 95.31 174 ALA A O 1
ATOM 1414 N N . THR A 1 175 ? 12.053 8.239 -0.104 1.00 94.12 175 THR A N 1
ATOM 1415 C CA . THR A 1 175 ? 13.252 7.447 0.211 1.00 94.12 175 THR A CA 1
ATOM 1416 C C . THR A 1 175 ? 13.783 6.703 -1.011 1.00 94.12 175 THR A C 1
ATOM 1418 O O . THR A 1 175 ? 14.978 6.753 -1.297 1.00 94.12 175 THR A O 1
ATOM 1421 N N . VAL A 1 176 ? 12.908 6.027 -1.764 1.00 94.69 176 VAL A N 1
ATOM 1422 C CA . VAL A 1 176 ? 13.322 5.308 -2.976 1.00 94.69 176 VAL A CA 1
ATOM 1423 C C . VAL A 1 176 ? 13.825 6.292 -4.031 1.00 94.69 176 VAL A C 1
ATOM 1425 O O . VAL A 1 176 ? 14.856 6.045 -4.647 1.00 94.69 176 VAL A O 1
ATOM 1428 N N . HIS A 1 177 ? 13.142 7.421 -4.225 1.00 93.44 177 HIS A N 1
ATOM 1429 C CA . HIS A 1 177 ? 13.586 8.438 -5.172 1.00 93.44 177 HIS A CA 1
ATOM 1430 C C . HIS A 1 177 ? 14.983 8.965 -4.816 1.00 93.44 177 HIS A C 1
ATOM 1432 O O . HIS A 1 177 ? 15.882 8.915 -5.649 1.00 93.44 177 HIS A O 1
ATOM 1438 N N . GLN A 1 178 ? 15.192 9.376 -3.563 1.00 92.50 178 GLN A N 1
ATOM 1439 C CA . GLN A 1 178 ? 16.478 9.873 -3.070 1.00 92.50 178 GLN A CA 1
ATOM 1440 C C . GLN A 1 178 ? 17.603 8.845 -3.254 1.00 92.50 178 GLN A C 1
ATOM 1442 O O . GLN A 1 178 ? 18.672 9.191 -3.756 1.00 92.50 178 GLN A O 1
ATOM 1447 N N . GLN A 1 179 ? 17.348 7.576 -2.917 1.00 92.12 179 GLN A N 1
ATOM 1448 C CA . GLN A 1 179 ? 18.327 6.498 -3.063 1.00 92.12 179 GLN A CA 1
ATOM 1449 C C . GLN A 1 179 ? 18.841 6.369 -4.505 1.00 92.12 179 GLN A C 1
ATOM 1451 O O . GLN A 1 179 ? 20.029 6.133 -4.711 1.00 92.12 179 GLN A O 1
ATOM 1456 N N . TYR A 1 180 ? 17.973 6.512 -5.510 1.00 89.50 180 TYR A N 1
ATOM 1457 C CA . TYR A 1 180 ? 18.346 6.273 -6.910 1.00 89.50 180 TYR A CA 1
ATOM 1458 C C . TYR A 1 180 ? 18.714 7.529 -7.695 1.00 89.50 180 TYR A C 1
ATOM 1460 O O . TYR A 1 180 ? 19.520 7.437 -8.624 1.00 89.50 180 TYR A O 1
ATOM 1468 N N . SER A 1 181 ? 18.225 8.703 -7.299 1.00 87.12 181 SER A N 1
ATOM 1469 C CA . SER A 1 181 ? 18.734 9.970 -7.832 1.00 87.12 181 SER A CA 1
ATOM 1470 C C . SER A 1 181 ? 20.219 10.144 -7.503 1.00 87.12 181 SER A C 1
ATOM 1472 O O . SER A 1 181 ? 21.003 10.441 -8.399 1.00 87.12 181 SER A O 1
ATOM 1474 N N . ASN A 1 182 ? 20.627 9.840 -6.266 1.00 78.69 182 ASN A N 1
ATOM 1475 C CA . ASN A 1 182 ? 22.023 9.962 -5.827 1.00 78.69 182 ASN A CA 1
ATOM 1476 C C . ASN A 1 182 ? 22.963 8.939 -6.484 1.00 78.69 182 ASN A C 1
ATOM 1478 O O . ASN A 1 182 ? 24.155 9.189 -6.640 1.00 78.69 182 ASN A O 1
ATOM 1482 N N . ASN A 1 183 ? 22.442 7.773 -6.873 1.00 69.94 183 ASN A N 1
ATOM 1483 C CA . ASN A 1 183 ? 23.243 6.783 -7.590 1.00 69.94 183 ASN A CA 1
ATOM 1484 C C . ASN A 1 183 ? 23.469 7.203 -9.045 1.00 69.94 183 ASN A C 1
ATOM 1486 O O . ASN A 1 183 ? 24.559 7.000 -9.566 1.00 69.94 183 ASN A O 1
ATOM 1490 N N . THR A 1 184 ? 22.475 7.827 -9.685 1.00 65.25 184 THR A N 1
ATOM 1491 C CA . THR A 1 184 ? 22.583 8.262 -11.087 1.00 65.25 184 THR A CA 1
ATOM 1492 C C . THR A 1 184 ? 23.653 9.345 -11.257 1.00 65.25 184 THR A C 1
ATOM 1494 O O . THR A 1 184 ? 24.460 9.258 -12.178 1.00 65.25 184 THR A O 1
ATOM 1497 N N . SER A 1 185 ? 23.741 10.309 -10.334 1.00 61.41 185 SER A N 1
ATOM 1498 C CA . SER A 1 185 ? 24.802 11.330 -10.354 1.00 61.41 185 SER A CA 1
ATOM 1499 C C . SER A 1 185 ? 26.201 10.733 -10.175 1.00 61.41 185 SER A C 1
ATOM 1501 O O . SER A 1 185 ? 27.142 11.163 -10.832 1.00 61.41 185 SER A O 1
ATOM 1503 N N . ARG A 1 186 ? 26.333 9.684 -9.353 1.00 55.53 186 ARG A N 1
ATOM 1504 C CA . ARG A 1 186 ? 27.617 9.022 -9.085 1.00 55.53 186 ARG A CA 1
ATOM 1505 C C . ARG A 1 186 ? 28.139 8.212 -10.276 1.00 55.53 186 ARG A C 1
ATOM 1507 O O . ARG A 1 186 ? 29.344 8.073 -10.432 1.00 55.53 186 ARG A O 1
ATOM 1514 N N . PHE A 1 187 ? 27.254 7.700 -11.134 1.00 50.31 187 PHE A N 1
ATOM 1515 C CA . PHE A 1 187 ? 27.659 7.046 -12.384 1.00 50.31 187 PHE A CA 1
ATOM 1516 C C . PHE A 1 187 ? 28.115 8.044 -13.455 1.00 50.31 187 PHE A C 1
ATOM 1518 O O . PHE A 1 187 ? 28.993 7.708 -14.243 1.00 50.31 187 PHE A O 1
ATOM 1525 N N . HIS A 1 188 ? 27.570 9.264 -13.476 1.00 50.75 188 HIS A N 1
ATOM 1526 C CA . HIS A 1 188 ? 28.078 10.310 -14.368 1.00 50.75 188 HIS A CA 1
ATOM 1527 C C . HIS A 1 188 ? 29.462 10.809 -13.932 1.00 50.75 188 HIS A C 1
ATOM 1529 O O . HIS A 1 188 ? 30.336 10.958 -14.774 1.00 50.75 188 HIS A O 1
ATOM 1535 N N . GLU A 1 189 ? 29.702 10.946 -12.627 1.00 45.97 189 GLU A N 1
ATOM 1536 C CA . GLU A 1 189 ? 30.995 11.405 -12.100 1.00 45.97 189 GLU A CA 1
ATOM 1537 C C . GLU A 1 189 ? 32.130 10.378 -12.300 1.00 45.97 189 GLU A C 1
ATOM 1539 O O . GLU A 1 189 ? 33.263 10.749 -12.582 1.00 45.97 189 GLU A O 1
ATOM 1544 N N . VAL A 1 190 ? 31.840 9.071 -12.245 1.00 51.16 190 VAL A N 1
ATOM 1545 C CA . VAL A 1 190 ? 32.852 8.019 -12.496 1.00 51.16 190 VAL A CA 1
ATOM 1546 C C . VAL A 1 190 ? 33.148 7.831 -13.994 1.00 51.16 190 VAL A C 1
ATOM 1548 O O . VAL A 1 190 ? 34.256 7.435 -14.361 1.00 51.16 190 VAL A O 1
ATOM 1551 N N . ASN A 1 191 ? 32.197 8.160 -14.873 1.00 41.91 191 ASN A N 1
ATOM 1552 C CA . ASN A 1 191 ? 32.405 8.098 -16.323 1.00 41.91 191 ASN A CA 1
ATOM 1553 C C . ASN A 1 191 ? 33.138 9.331 -16.889 1.00 41.91 191 ASN A C 1
ATOM 1555 O O . ASN A 1 191 ? 33.707 9.229 -17.972 1.00 41.91 191 ASN A O 1
ATOM 1559 N N . ASP A 1 192 ? 33.192 10.455 -16.165 1.00 42.97 192 ASP A N 1
ATOM 1560 C CA . ASP A 1 192 ? 34.022 11.609 -16.554 1.00 42.97 192 ASP A CA 1
ATOM 1561 C C . ASP A 1 192 ? 35.501 11.441 -16.163 1.00 42.97 192 ASP A C 1
ATOM 1563 O O . ASP A 1 192 ? 36.384 11.958 -16.845 1.00 42.97 192 ASP A O 1
ATOM 1567 N N . VAL A 1 193 ? 35.807 10.643 -15.133 1.00 44.28 193 VAL A N 1
ATOM 1568 C CA . VAL A 1 193 ? 37.200 10.370 -14.723 1.00 44.28 193 VAL A CA 1
ATOM 1569 C C . VAL A 1 193 ? 37.902 9.376 -15.662 1.00 44.28 193 VAL A C 1
ATOM 1571 O O . VAL A 1 193 ? 39.123 9.339 -15.717 1.00 44.28 193 VAL A O 1
ATOM 1574 N N . THR A 1 194 ? 37.168 8.604 -16.468 1.00 44.75 194 THR A N 1
ATOM 1575 C CA . THR A 1 194 ? 37.764 7.611 -17.390 1.00 44.75 194 THR A CA 1
ATOM 1576 C C . THR A 1 194 ? 37.877 8.076 -18.845 1.00 44.75 194 THR A C 1
ATOM 1578 O O . THR A 1 194 ? 38.555 7.419 -19.634 1.00 44.75 194 THR A O 1
ATOM 1581 N N . LEU A 1 195 ? 37.284 9.218 -19.215 1.00 36.03 195 LEU A N 1
ATOM 1582 C CA . LEU A 1 195 ? 37.391 9.773 -20.573 1.00 36.03 195 LEU A CA 1
ATOM 1583 C C . LEU A 1 195 ? 38.495 10.828 -20.737 1.00 36.03 195 LEU A C 1
ATOM 1585 O O . LEU A 1 195 ? 38.927 11.060 -21.865 1.00 36.03 195 LEU A O 1
ATOM 1589 N N . GLN A 1 196 ? 39.013 11.415 -19.653 1.00 40.34 196 GLN A N 1
ATOM 1590 C CA . GLN A 1 196 ? 40.174 12.316 -19.735 1.00 40.34 196 GLN A CA 1
ATOM 1591 C C . GLN A 1 196 ? 41.515 11.568 -19.849 1.00 40.34 196 GLN A C 1
ATOM 1593 O O . GLN A 1 196 ? 42.430 12.072 -20.499 1.00 40.34 196 GLN A O 1
ATOM 1598 N N . ASP A 1 197 ? 41.607 10.327 -19.363 1.00 36.47 197 ASP A N 1
ATOM 1599 C CA . ASP A 1 197 ? 42.850 9.537 -19.418 1.00 36.47 197 ASP A CA 1
ATOM 1600 C C . ASP A 1 197 ? 43.089 8.818 -20.759 1.00 36.47 197 ASP A C 1
ATOM 1602 O O . ASP A 1 197 ? 44.186 8.328 -21.024 1.00 36.47 197 ASP A O 1
ATOM 1606 N N . ILE A 1 198 ? 42.102 8.797 -21.662 1.00 36.44 198 ILE A N 1
ATOM 1607 C CA . ILE A 1 198 ? 42.258 8.222 -23.014 1.00 36.44 198 ILE A CA 1
ATOM 1608 C C . ILE A 1 198 ? 42.709 9.291 -24.036 1.00 36.44 198 ILE A C 1
ATOM 1610 O O . ILE A 1 198 ? 43.110 8.964 -25.153 1.00 36.44 198 ILE A O 1
ATOM 1614 N N . SER A 1 199 ? 42.751 10.573 -23.651 1.00 34.81 199 SER A N 1
ATOM 1615 C CA . SER A 1 199 ? 43.103 11.686 -24.548 1.00 34.81 199 SER A CA 1
ATOM 1616 C C . SER A 1 199 ? 44.598 12.060 -24.579 1.00 34.81 199 SER A C 1
ATOM 1618 O O . SER A 1 199 ? 44.953 13.042 -25.232 1.00 34.81 199 SER A O 1
ATOM 1620 N N . MET A 1 200 ? 45.499 11.314 -23.926 1.00 37.59 200 MET A N 1
ATOM 1621 C CA . MET A 1 200 ? 46.944 11.631 -23.918 1.00 37.59 200 MET A CA 1
ATOM 1622 C C . MET A 1 200 ? 47.860 10.549 -24.511 1.00 37.59 200 MET A C 1
ATOM 1624 O O . MET A 1 200 ? 49.027 10.432 -24.141 1.00 37.59 200 MET A O 1
ATOM 1628 N N . SER A 1 201 ? 47.392 9.750 -25.468 1.00 40.47 201 SER A N 1
ATOM 1629 C CA . SER A 1 201 ? 48.297 8.866 -26.219 1.00 40.47 201 SER A CA 1
ATOM 1630 C C . SER A 1 201 ? 47.845 8.664 -27.655 1.00 40.47 201 SER A C 1
ATOM 1632 O O . SER A 1 201 ? 47.111 7.725 -27.948 1.00 40.47 201 SER A O 1
ATOM 1634 N N . ARG A 1 202 ? 48.307 9.579 -28.519 1.00 37.19 202 ARG A N 1
ATOM 1635 C CA . ARG A 1 202 ? 48.434 9.564 -29.997 1.00 37.19 202 ARG A CA 1
ATOM 1636 C C . ARG A 1 202 ? 48.300 11.038 -30.420 1.00 37.19 202 ARG A C 1
ATOM 1638 O O . ARG A 1 202 ? 47.272 11.636 -30.163 1.00 37.19 202 ARG A O 1
ATOM 1645 N N . CYS A 1 203 ? 49.295 11.733 -30.962 1.00 32.81 203 CYS A N 1
ATOM 1646 C CA . CYS A 1 203 ? 50.228 11.326 -32.000 1.00 32.81 203 CYS A CA 1
ATOM 1647 C C . CYS A 1 203 ? 51.562 12.079 -31.856 1.00 32.81 203 CYS A C 1
ATOM 1649 O O . CYS A 1 203 ? 51.599 13.308 -31.874 1.00 32.81 203 CYS A O 1
ATOM 1651 N N . HIS A 1 204 ? 52.661 11.331 -31.808 1.00 39.38 204 HIS A N 1
ATOM 1652 C CA . HIS A 1 204 ? 53.944 11.780 -32.336 1.00 39.38 204 HIS A CA 1
ATOM 1653 C C . HIS A 1 204 ? 54.201 11.062 -33.665 1.00 39.38 204 HIS A C 1
ATOM 1655 O O . HIS A 1 204 ? 53.912 9.873 -33.785 1.00 39.38 204 HIS A O 1
ATOM 1661 N N . ASN A 1 205 ? 54.806 11.820 -34.585 1.00 39.94 205 ASN A N 1
ATOM 1662 C CA . ASN A 1 205 ? 55.489 11.434 -35.827 1.00 39.94 205 ASN A CA 1
ATOM 1663 C C . ASN A 1 205 ? 54.618 11.064 -37.040 1.00 39.94 205 ASN A C 1
ATOM 1665 O O . ASN A 1 205 ? 53.910 10.069 -37.003 1.00 39.94 205 ASN A O 1
ATOM 1669 N N . VAL A 1 206 ? 54.730 11.860 -38.117 1.00 36.91 206 VAL A N 1
ATOM 1670 C CA . VAL A 1 206 ? 55.306 11.521 -39.450 1.00 36.91 206 VAL A CA 1
ATOM 1671 C C . VAL A 1 206 ? 55.354 12.840 -40.269 1.00 36.91 206 VAL A C 1
ATOM 1673 O O . VAL A 1 206 ? 54.310 13.438 -40.491 1.00 36.91 206 VAL A O 1
ATOM 1676 N N . THR A 1 207 ? 56.498 13.529 -40.390 1.00 46.19 207 THR A N 1
ATOM 1677 C CA . THR A 1 207 ? 57.518 13.536 -41.481 1.00 46.19 207 THR A CA 1
ATOM 1678 C C . THR A 1 207 ? 57.090 14.154 -42.832 1.00 46.19 207 THR A C 1
ATOM 1680 O O . THR A 1 207 ? 56.195 13.628 -43.480 1.00 46.19 207 THR A O 1
ATOM 1683 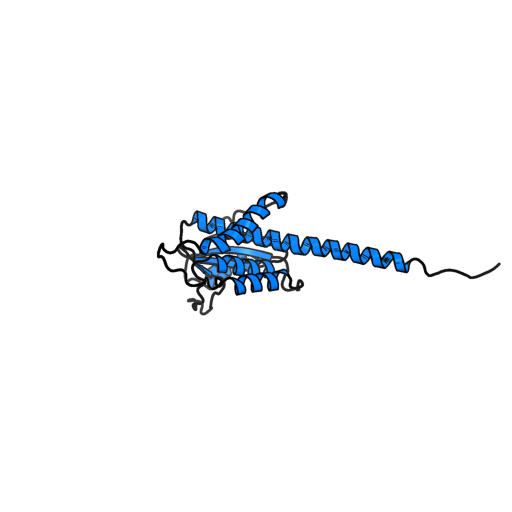N N . THR A 1 208 ? 57.851 15.187 -43.256 1.00 48.47 208 THR A N 1
ATOM 1684 C CA . THR A 1 208 ? 58.229 15.620 -44.638 1.00 48.47 208 THR A CA 1
ATOM 1685 C C . THR A 1 208 ? 57.116 15.917 -45.655 1.00 48.47 208 THR A C 1
ATOM 1687 O O . THR A 1 208 ? 56.279 15.074 -45.945 1.00 48.47 208 THR A O 1
ATOM 1690 N N . SER A 1 209 ? 57.104 17.068 -46.335 1.00 55.19 209 SER A N 1
ATOM 1691 C CA . SER A 1 209 ? 58.112 17.543 -47.306 1.00 55.19 209 SER A CA 1
ATOM 1692 C C . SER A 1 209 ? 57.945 19.037 -47.570 1.00 55.19 209 SER A C 1
ATOM 1694 O O . SER A 1 209 ? 56.779 19.489 -47.509 1.00 55.19 209 SER A O 1
#

InterPro domains:
  IPR018306 Bacteriophage T5, Orf172 DNA-binding [PF10544] (72-165)
  IPR053006 Meiosis-associated regulatory protein [PTHR28094] (23-164)

Radius of gyration: 23.64 Å; chains: 1; bounding box: 76×40×86 Å

Sequence (209 aa):
MTMLKASIFFGIRVNSMLAPLNDYCHHLLKTSLSTTTLSSNPSSPSSPPQSHLWLNWNVIIRRPLSSADGSGWIYVFREGRFVYKVGRTNNVARRAREWKYTCRAYPQIWLAAFRTPYAHRTERLVHVALEAICDSRPRIRCACQKTHIEKFVFKGQRDVVEQIIMSTIVFVIATVHQQYSNNTSRFHEVNDVTLQDISMSRCHNVTTS